Protein AF-A0AAN0LYD7-F1 (afdb_monomer)

Structure (mmCIF, N/CA/C/O backbone):
data_AF-A0AAN0LYD7-F1
#
_entry.id   AF-A0AAN0LYD7-F1
#
loop_
_atom_site.group_PDB
_atom_site.id
_atom_site.type_symbol
_atom_site.label_atom_id
_atom_site.label_alt_id
_atom_site.label_comp_id
_atom_site.label_asym_id
_atom_site.label_entity_id
_atom_site.label_seq_id
_atom_site.pdbx_PDB_ins_code
_atom_site.Cartn_x
_atom_site.Cartn_y
_atom_site.Cartn_z
_atom_site.occupancy
_atom_site.B_iso_or_equiv
_atom_site.auth_seq_id
_atom_site.auth_comp_id
_atom_site.auth_asym_id
_atom_site.auth_atom_id
_atom_site.pdbx_PDB_model_num
ATOM 1 N N . MET A 1 1 ? 18.765 9.579 34.012 1.00 35.88 1 MET A N 1
ATOM 2 C CA . MET A 1 1 ? 19.730 9.790 32.916 1.00 35.88 1 MET A CA 1
ATOM 3 C C . MET A 1 1 ? 19.857 8.452 32.201 1.00 35.88 1 MET A C 1
ATOM 5 O O . MET A 1 1 ? 20.762 7.697 32.504 1.00 35.88 1 MET A O 1
ATOM 9 N N . ASN A 1 2 ? 18.873 8.114 31.362 1.00 30.77 2 ASN A N 1
ATOM 10 C CA . ASN A 1 2 ? 18.914 6.920 30.515 1.00 30.77 2 ASN A CA 1
ATOM 11 C C . ASN A 1 2 ? 19.065 7.427 29.087 1.00 30.77 2 ASN A C 1
ATOM 13 O O . ASN A 1 2 ? 18.126 8.013 28.550 1.00 30.77 2 ASN A O 1
ATOM 17 N N . SER A 1 3 ? 20.268 7.289 28.530 1.00 34.19 3 SER A N 1
ATOM 18 C CA . SER A 1 3 ? 20.514 7.564 27.122 1.00 34.19 3 SER A CA 1
ATOM 19 C C . SER A 1 3 ? 19.847 6.473 26.296 1.00 34.19 3 SER A C 1
ATOM 21 O O . SER A 1 3 ? 20.150 5.290 26.457 1.00 34.19 3 SER A O 1
ATOM 23 N N . LEU A 1 4 ? 18.929 6.896 25.437 1.00 40.25 4 LEU A N 1
ATOM 24 C CA . LEU A 1 4 ? 18.463 6.120 24.301 1.00 40.25 4 LEU A CA 1
ATOM 25 C C . LEU A 1 4 ? 19.681 5.771 23.443 1.00 40.25 4 LEU A C 1
ATOM 27 O O . LEU A 1 4 ? 20.469 6.649 23.094 1.00 40.25 4 LEU A O 1
ATOM 31 N N . ILE A 1 5 ? 19.841 4.483 23.166 1.00 41.56 5 ILE A N 1
ATOM 32 C CA . ILE A 1 5 ? 20.737 3.981 22.134 1.00 41.56 5 ILE A CA 1
ATOM 33 C C . ILE A 1 5 ? 20.065 4.361 20.815 1.00 41.56 5 ILE A C 1
ATOM 35 O O . ILE A 1 5 ? 19.045 3.786 20.446 1.00 41.56 5 ILE A O 1
ATOM 39 N N . THR A 1 6 ? 20.571 5.405 20.169 1.00 37.62 6 THR A N 1
ATOM 40 C CA . THR A 1 6 ? 20.367 5.629 18.741 1.00 37.62 6 THR A CA 1
ATOM 41 C C . THR A 1 6 ? 21.265 4.623 18.036 1.00 37.62 6 THR A C 1
ATOM 43 O O . THR A 1 6 ? 22.483 4.784 18.046 1.00 37.62 6 THR A O 1
ATOM 46 N N . GLU A 1 7 ? 20.693 3.539 17.518 1.00 40.81 7 GLU A N 1
ATOM 47 C CA . GLU A 1 7 ? 21.396 2.744 16.516 1.00 40.81 7 GLU A CA 1
ATOM 48 C C . GLU A 1 7 ? 21.533 3.632 15.279 1.00 40.81 7 GLU A C 1
ATOM 50 O O . GLU A 1 7 ? 20.542 4.078 14.698 1.00 40.81 7 GLU A O 1
ATOM 55 N N . ASP A 1 8 ? 22.777 3.994 14.976 1.00 38.19 8 ASP A N 1
ATOM 56 C CA . ASP A 1 8 ? 23.138 4.779 13.809 1.00 38.19 8 ASP A CA 1
ATOM 57 C C . ASP A 1 8 ? 22.719 3.993 12.560 1.00 38.19 8 ASP A C 1
ATOM 59 O O . ASP A 1 8 ? 23.289 2.950 12.244 1.00 38.19 8 ASP A O 1
ATOM 63 N N . VAL A 1 9 ? 21.694 4.486 11.864 1.00 45.25 9 VAL A N 1
ATOM 64 C CA . VAL A 1 9 ? 21.329 4.016 10.526 1.00 45.25 9 VAL A CA 1
ATOM 65 C C . VAL A 1 9 ? 22.546 4.260 9.632 1.00 45.25 9 VAL A C 1
ATOM 67 O O . VAL A 1 9 ? 22.889 5.412 9.362 1.00 45.25 9 VAL A O 1
ATOM 70 N N . GLU A 1 10 ? 23.244 3.198 9.221 1.00 38.25 10 GLU A N 1
ATOM 71 C CA . GLU A 1 10 ? 24.383 3.294 8.301 1.00 38.25 10 GLU A CA 1
ATOM 72 C C . GLU A 1 10 ? 23.903 3.875 6.969 1.00 38.25 10 GLU A C 1
ATOM 74 O O . GLU A 1 10 ? 23.343 3.177 6.134 1.00 38.25 10 GLU A O 1
ATOM 79 N N . ILE A 1 11 ? 24.105 5.171 6.753 1.00 48.94 11 ILE A N 1
ATOM 80 C CA . ILE A 1 11 ? 23.739 5.836 5.502 1.00 48.94 11 ILE A CA 1
ATOM 81 C C . ILE A 1 11 ? 24.574 5.216 4.378 1.00 48.94 11 ILE A C 1
ATOM 83 O O . ILE A 1 11 ? 25.797 5.366 4.348 1.00 48.94 11 ILE A O 1
ATOM 87 N N . ILE A 1 12 ? 23.919 4.532 3.438 1.00 50.12 12 ILE A N 1
ATOM 88 C CA . ILE A 1 12 ? 24.572 4.069 2.215 1.00 50.12 12 ILE A CA 1
ATOM 89 C C . ILE A 1 12 ? 24.866 5.314 1.366 1.00 50.12 12 ILE A C 1
ATOM 91 O O . ILE A 1 12 ? 24.022 5.773 0.594 1.00 50.12 12 ILE A O 1
ATOM 95 N N . ASP A 1 13 ? 26.070 5.873 1.515 1.00 44.16 13 ASP A N 1
ATOM 96 C CA . ASP A 1 13 ? 26.587 6.948 0.663 1.00 44.16 13 ASP A CA 1
ATOM 97 C C . ASP A 1 13 ? 26.932 6.387 -0.724 1.00 44.16 13 ASP A C 1
ATOM 99 O O . ASP A 1 13 ? 28.081 6.127 -1.084 1.00 44.16 13 ASP A O 1
ATOM 103 N N . THR A 1 14 ? 25.886 6.127 -1.504 1.00 50.94 14 THR A N 1
ATOM 104 C CA . THR A 1 14 ? 26.006 6.022 -2.955 1.00 50.94 14 THR A CA 1
ATOM 105 C C . THR A 1 14 ? 26.117 7.448 -3.476 1.00 50.94 14 THR A C 1
ATOM 107 O O . THR A 1 14 ? 25.175 8.231 -3.356 1.00 50.94 14 THR A O 1
ATOM 110 N N . GLY A 1 15 ? 27.288 7.817 -4.006 1.00 57.56 15 GLY A N 1
ATOM 111 C CA . GLY A 1 15 ? 27.473 9.116 -4.654 1.00 57.56 15 GLY A CA 1
ATOM 112 C C . GLY A 1 15 ? 26.326 9.400 -5.630 1.00 57.56 15 GLY A C 1
ATOM 113 O O . GLY A 1 15 ? 25.853 8.478 -6.292 1.00 57.56 15 GLY A O 1
ATOM 114 N N . LYS A 1 16 ? 25.862 10.657 -5.670 1.00 65.06 16 LYS A N 1
ATOM 115 C CA . LYS A 1 16 ? 24.654 11.072 -6.400 1.00 65.06 16 LYS A CA 1
ATOM 116 C C . LYS A 1 16 ? 24.652 10.513 -7.832 1.00 65.06 16 LYS A C 1
ATOM 118 O O . LYS A 1 16 ? 25.480 10.911 -8.652 1.00 65.06 16 LYS A O 1
ATOM 123 N N . GLU A 1 17 ? 23.756 9.569 -8.103 1.00 76.81 17 GLU A N 1
ATOM 124 C CA . GLU A 1 17 ? 23.543 9.000 -9.430 1.00 76.81 17 GLU A CA 1
ATOM 125 C C . GLU A 1 17 ? 22.803 10.008 -10.316 1.00 76.81 17 GLU A C 1
ATOM 127 O O . GLU A 1 17 ? 21.990 10.800 -9.838 1.00 76.81 17 GLU A O 1
ATOM 132 N N . ASP A 1 18 ? 23.081 9.965 -11.619 1.00 79.69 18 ASP A N 1
ATOM 133 C CA . ASP A 1 18 ? 22.357 10.751 -12.617 1.00 79.69 18 ASP A CA 1
ATOM 134 C C . ASP A 1 18 ? 21.148 9.943 -13.114 1.00 79.69 18 ASP A C 1
ATOM 136 O O . ASP A 1 18 ? 21.304 8.918 -13.792 1.00 79.69 18 ASP A O 1
ATOM 140 N N . PHE A 1 19 ? 19.939 10.361 -12.732 1.00 88.56 19 PHE A N 1
ATOM 141 C CA . PHE A 1 19 ? 18.704 9.664 -13.086 1.00 88.56 19 PHE A CA 1
ATOM 142 C C . PHE A 1 19 ? 18.191 10.102 -14.456 1.00 88.56 19 PHE A C 1
ATOM 144 O O . PHE A 1 19 ? 17.953 11.281 -14.714 1.00 88.56 19 PHE A O 1
ATOM 151 N N . LYS A 1 20 ? 17.949 9.127 -15.336 1.00 89.31 20 LYS A N 1
ATOM 152 C CA . LYS A 1 20 ? 17.417 9.378 -16.677 1.00 89.31 20 LYS A CA 1
ATOM 153 C C . LYS A 1 20 ? 15.897 9.321 -16.673 1.00 89.31 20 LYS A C 1
ATOM 155 O O . LYS A 1 20 ? 15.319 8.234 -16.657 1.00 89.31 20 LYS A O 1
ATOM 160 N N . MET A 1 21 ? 15.264 10.487 -16.718 1.00 93.44 21 MET A N 1
ATOM 161 C CA . MET A 1 21 ? 13.836 10.575 -17.010 1.00 93.44 21 MET A CA 1
ATOM 162 C C . MET A 1 21 ? 13.574 10.360 -18.501 1.00 93.44 21 MET A C 1
ATOM 164 O O . MET A 1 21 ? 14.344 10.824 -19.345 1.00 93.44 21 MET A O 1
ATOM 168 N N . ALA A 1 22 ? 12.486 9.668 -18.809 1.00 91.62 22 ALA A N 1
ATOM 169 C CA . ALA A 1 22 ? 11.984 9.476 -20.158 1.00 91.62 22 ALA A CA 1
ATOM 170 C C . ALA A 1 22 ? 10.454 9.520 -20.149 1.00 91.62 22 ALA A C 1
ATOM 172 O O . ALA A 1 22 ? 9.821 9.237 -19.127 1.00 91.62 22 ALA A O 1
ATOM 173 N N . ASP A 1 23 ? 9.880 9.874 -21.294 1.00 92.19 23 ASP A N 1
ATOM 174 C CA . ASP A 1 23 ? 8.444 9.754 -21.499 1.00 92.19 23 ASP A CA 1
ATOM 175 C C . ASP A 1 23 ? 8.049 8.272 -21.496 1.00 92.19 23 ASP A C 1
ATOM 177 O O . ASP A 1 23 ? 8.849 7.383 -21.814 1.00 92.19 23 ASP A O 1
ATOM 181 N N . LEU A 1 24 ? 6.809 7.997 -21.098 1.00 92.75 24 LEU A N 1
ATOM 182 C CA . LEU A 1 24 ? 6.293 6.639 -21.095 1.00 92.75 24 LEU A CA 1
ATOM 183 C C . LEU A 1 24 ? 6.002 6.202 -22.539 1.00 92.75 24 LEU A C 1
ATOM 185 O O . LEU A 1 24 ? 5.135 6.759 -23.206 1.00 92.75 24 LEU A O 1
ATOM 189 N N . GLU A 1 25 ? 6.733 5.200 -23.024 1.00 93.31 25 GLU A N 1
ATOM 190 C CA . GLU A 1 25 ? 6.674 4.741 -24.417 1.00 93.31 25 GLU A CA 1
ATOM 191 C C . GLU A 1 25 ? 6.218 3.279 -24.521 1.00 93.31 25 GLU A C 1
ATOM 193 O O . GLU A 1 25 ? 6.415 2.482 -23.604 1.00 93.31 25 GLU A O 1
ATOM 198 N N . GLU A 1 26 ? 5.675 2.878 -25.677 1.00 93.38 26 GLU A N 1
ATOM 199 C CA . GLU A 1 26 ? 5.223 1.496 -25.926 1.00 93.38 26 GLU A CA 1
ATOM 200 C C . GLU A 1 26 ? 6.319 0.438 -25.713 1.00 93.38 26 GLU A C 1
ATOM 202 O O . GLU A 1 26 ? 6.020 -0.709 -25.381 1.00 93.38 26 GLU A O 1
ATOM 207 N N . SER A 1 27 ? 7.592 0.812 -25.867 1.00 92.88 27 SER A N 1
ATOM 208 C CA . SER A 1 27 ? 8.740 -0.064 -25.603 1.00 92.88 27 SER A CA 1
ATOM 209 C C . SER A 1 27 ? 8.736 -0.624 -24.171 1.00 92.88 27 SER A C 1
ATOM 211 O O . SER A 1 27 ? 9.107 -1.780 -23.969 1.00 92.88 27 SER A O 1
ATOM 213 N N . TRP A 1 28 ? 8.204 0.129 -23.201 1.00 95.00 28 TRP A N 1
ATOM 214 C CA . TRP A 1 28 ? 8.148 -0.247 -21.785 1.00 95.00 28 TRP A CA 1
ATOM 215 C C . TRP A 1 28 ? 7.195 -1.417 -21.524 1.00 95.00 28 TRP A C 1
ATOM 217 O O . TRP A 1 28 ? 7.332 -2.123 -20.524 1.00 95.00 28 TRP A O 1
ATOM 227 N N . LEU A 1 29 ? 6.245 -1.670 -22.432 1.00 93.50 29 LEU A N 1
ATOM 228 C CA . LEU A 1 29 ? 5.297 -2.778 -22.314 1.00 93.50 29 LEU A CA 1
ATOM 229 C C . LEU A 1 29 ? 6.004 -4.138 -22.290 1.00 93.50 29 LEU A C 1
ATOM 231 O O . LEU A 1 29 ? 5.503 -5.067 -21.656 1.00 93.50 29 LEU A O 1
ATOM 235 N N . ALA A 1 30 ? 7.177 -4.248 -22.920 1.00 93.06 30 ALA A N 1
ATOM 236 C CA . ALA A 1 30 ? 7.983 -5.466 -22.937 1.00 93.06 30 ALA A CA 1
ATOM 237 C C . ALA A 1 30 ? 8.963 -5.579 -21.752 1.00 93.06 30 ALA A C 1
ATOM 239 O O . ALA A 1 30 ? 9.498 -6.664 -21.508 1.00 93.06 30 ALA A O 1
ATOM 240 N N . ASP A 1 31 ? 9.177 -4.504 -20.995 1.00 94.62 31 ASP A N 1
ATOM 241 C CA . ASP A 1 31 ? 10.237 -4.401 -19.991 1.00 94.62 31 ASP A CA 1
ATOM 242 C C . ASP A 1 31 ? 9.770 -4.765 -18.573 1.00 94.62 31 ASP A C 1
ATOM 244 O O . ASP A 1 31 ? 8.574 -4.831 -18.261 1.00 94.62 31 ASP A O 1
ATOM 248 N N . ASP A 1 32 ? 10.735 -5.048 -17.703 1.00 95.12 32 ASP A N 1
ATOM 249 C CA . ASP A 1 32 ? 10.532 -5.239 -16.271 1.00 95.12 32 ASP A CA 1
ATOM 250 C C . ASP A 1 32 ? 10.336 -3.870 -15.621 1.00 95.12 32 ASP A C 1
ATOM 252 O O . ASP A 1 32 ? 11.227 -3.015 -15.622 1.00 95.12 32 ASP A O 1
ATOM 256 N N . VAL A 1 33 ? 9.129 -3.662 -15.096 1.00 97.56 33 VAL A N 1
ATOM 257 C CA . VAL A 1 33 ? 8.673 -2.359 -14.620 1.00 97.56 33 VAL A CA 1
ATOM 258 C C . VAL A 1 33 ? 8.235 -2.458 -13.166 1.00 97.56 33 VAL A C 1
ATOM 260 O O . VAL A 1 33 ? 7.424 -3.318 -12.809 1.00 97.56 33 VAL A O 1
ATOM 263 N N . THR A 1 34 ? 8.755 -1.549 -12.343 1.00 98.44 34 THR A N 1
ATOM 264 C CA . THR A 1 34 ? 8.320 -1.350 -10.959 1.00 98.44 34 THR A CA 1
ATOM 265 C C . THR A 1 34 ? 7.514 -0.065 -10.839 1.00 98.44 34 THR A C 1
ATOM 267 O O . THR A 1 34 ? 7.901 0.970 -11.378 1.00 98.44 34 THR A O 1
ATOM 270 N N . LEU A 1 35 ? 6.404 -0.140 -10.109 1.00 98.44 35 LEU A N 1
ATOM 271 C CA . LEU A 1 35 ? 5.445 0.932 -9.890 1.00 98.44 35 LEU A CA 1
ATOM 272 C C . LEU A 1 35 ? 5.414 1.341 -8.414 1.00 98.44 35 LEU A C 1
ATOM 274 O O . LEU A 1 35 ? 5.360 0.497 -7.515 1.00 98.44 35 LEU A O 1
ATOM 278 N N . MET A 1 36 ? 5.401 2.647 -8.161 1.00 97.94 36 MET A N 1
ATOM 279 C CA . MET A 1 36 ? 5.251 3.214 -6.823 1.00 97.94 36 MET A CA 1
ATOM 280 C C . MET A 1 36 ? 4.349 4.443 -6.885 1.00 97.94 36 MET A C 1
ATOM 282 O O . MET A 1 36 ? 4.717 5.451 -7.485 1.00 97.94 36 MET A O 1
ATOM 286 N N . LEU A 1 37 ? 3.162 4.349 -6.285 1.00 96.94 37 LEU A N 1
ATOM 287 C CA . LEU A 1 37 ? 2.234 5.476 -6.186 1.00 96.94 37 LEU A CA 1
ATOM 288 C C . LEU A 1 37 ? 2.807 6.553 -5.265 1.00 96.94 37 LEU A C 1
ATOM 290 O O . LEU A 1 37 ? 3.413 6.238 -4.240 1.00 96.94 37 LEU A O 1
ATOM 294 N N . ASP A 1 38 ? 2.607 7.809 -5.647 1.00 94.94 38 ASP A N 1
ATOM 295 C CA . ASP A 1 38 ? 3.123 8.973 -4.938 1.00 94.94 38 ASP A CA 1
ATOM 296 C C . ASP A 1 38 ? 1.978 9.794 -4.342 1.00 94.94 38 ASP A C 1
ATOM 298 O O . ASP A 1 38 ? 1.057 10.214 -5.048 1.00 94.94 38 ASP A O 1
ATOM 302 N N . TYR A 1 39 ? 2.044 10.023 -3.033 1.00 93.38 39 TYR A N 1
ATOM 303 C CA . TYR A 1 39 ? 1.022 10.713 -2.255 1.00 93.38 39 TYR A CA 1
ATOM 304 C C . TYR A 1 39 ? 1.613 11.963 -1.612 1.00 93.38 39 TYR A C 1
ATOM 306 O O . TYR A 1 39 ? 2.755 11.974 -1.148 1.00 93.38 39 TYR A O 1
ATOM 314 N N . ASP A 1 40 ? 0.819 13.029 -1.545 1.00 91.06 40 ASP A N 1
ATOM 315 C CA . ASP A 1 40 ? 1.216 14.218 -0.802 1.00 91.06 40 ASP A CA 1
ATOM 316 C C . ASP A 1 40 ? 1.111 14.007 0.724 1.00 91.06 40 ASP A C 1
ATOM 318 O O . ASP A 1 40 ? 0.666 12.978 1.229 1.00 91.06 40 ASP A O 1
ATOM 322 N N . LYS A 1 41 ? 1.482 15.032 1.501 1.00 87.88 41 LYS A N 1
ATOM 323 C CA . LYS A 1 41 ? 1.430 14.998 2.978 1.00 87.88 41 LYS A CA 1
ATOM 324 C C . LYS A 1 41 ? 0.016 14.882 3.571 1.00 87.88 41 LYS A C 1
ATOM 326 O O . LYS A 1 41 ? -0.118 14.883 4.793 1.00 87.88 41 LYS A O 1
ATOM 331 N N . LYS A 1 42 ? -1.027 14.902 2.743 1.00 91.25 42 LYS A N 1
ATOM 332 C CA . LYS A 1 42 ? -2.435 14.779 3.133 1.00 91.25 42 LYS A CA 1
ATOM 333 C C . LYS A 1 42 ? -3.049 13.476 2.610 1.00 91.25 42 LYS A C 1
ATOM 335 O O . LYS A 1 42 ? -4.273 13.384 2.572 1.00 91.25 42 LYS A O 1
ATOM 340 N N . ASP A 1 43 ? -2.215 12.519 2.203 1.00 89.12 43 ASP A N 1
ATOM 341 C CA . ASP A 1 43 ? -2.611 11.244 1.601 1.00 89.12 43 ASP A CA 1
ATOM 342 C C . ASP A 1 43 ? -3.411 11.405 0.295 1.00 89.12 43 ASP A C 1
ATOM 344 O O . ASP A 1 43 ? -4.233 10.561 -0.061 1.00 89.12 43 ASP A O 1
ATOM 348 N N . VAL A 1 44 ? -3.175 12.489 -0.456 1.00 93.00 44 VAL A N 1
ATOM 349 C CA . VAL A 1 44 ? -3.786 12.696 -1.776 1.00 93.00 44 VAL A CA 1
ATOM 350 C C . VAL A 1 44 ? -2.844 12.184 -2.859 1.00 93.00 44 VAL A C 1
ATOM 352 O O . VAL A 1 44 ? -1.720 12.677 -2.984 1.00 93.00 44 VAL A O 1
ATOM 355 N N . LEU A 1 45 ? -3.318 11.238 -3.674 1.00 95.88 45 LEU A N 1
ATOM 356 C CA . LEU A 1 45 ? -2.568 10.676 -4.799 1.00 95.88 45 LEU A CA 1
ATOM 357 C C . LEU A 1 45 ? -2.206 11.773 -5.815 1.00 95.88 45 LEU A C 1
ATOM 359 O O . LEU A 1 45 ? -3.090 12.443 -6.348 1.00 95.88 45 LEU A O 1
ATOM 363 N N . GLN A 1 46 ? -0.911 11.958 -6.073 1.00 96.44 46 GLN A N 1
ATOM 364 C CA . GLN A 1 46 ? -0.385 12.956 -7.014 1.00 96.44 46 GLN A CA 1
ATOM 365 C C . GLN A 1 46 ? -0.031 12.346 -8.371 1.00 96.44 46 GLN A C 1
ATOM 367 O O . GLN A 1 46 ? -0.212 12.990 -9.406 1.00 96.44 46 GLN A O 1
ATOM 372 N N . GLY A 1 47 ? 0.463 11.109 -8.370 1.00 97.00 47 GLY A N 1
ATOM 373 C CA . GLY A 1 47 ? 0.948 10.430 -9.563 1.00 97.00 47 GLY A CA 1
ATOM 374 C C . GLY A 1 47 ? 1.562 9.076 -9.239 1.00 97.00 47 GLY A C 1
ATOM 375 O O . GLY A 1 47 ? 1.355 8.514 -8.160 1.00 97.00 47 GLY A O 1
ATOM 376 N N . ILE A 1 48 ? 2.344 8.555 -10.177 1.00 97.94 48 ILE A N 1
ATOM 377 C CA . ILE A 1 48 ? 3.045 7.286 -10.030 1.00 97.94 48 ILE A CA 1
ATOM 378 C C . ILE A 1 48 ? 4.470 7.414 -10.540 1.00 97.94 48 ILE A C 1
ATOM 380 O O . ILE A 1 48 ? 4.723 7.954 -11.609 1.00 97.94 48 ILE A O 1
ATOM 384 N N . THR A 1 49 ? 5.421 6.890 -9.780 1.00 97.94 49 THR A N 1
ATOM 385 C CA . THR A 1 49 ? 6.785 6.698 -10.262 1.00 97.94 49 THR A CA 1
ATOM 386 C C . THR A 1 49 ? 6.892 5.326 -10.903 1.00 97.94 49 THR A C 1
ATOM 388 O O . THR A 1 49 ? 6.505 4.319 -10.304 1.00 97.94 49 THR A O 1
ATOM 391 N N . ILE A 1 50 ? 7.437 5.290 -12.113 1.00 98.12 50 ILE A N 1
ATOM 392 C CA . ILE A 1 50 ? 7.647 4.078 -12.899 1.00 98.12 50 ILE A CA 1
ATOM 393 C C . ILE A 1 50 ? 9.145 3.923 -13.126 1.00 98.12 50 ILE A C 1
ATOM 395 O O . ILE A 1 50 ? 9.793 4.833 -13.641 1.00 98.12 50 ILE A O 1
ATOM 399 N N . TYR A 1 51 ? 9.690 2.770 -12.759 1.00 98.12 51 TYR A N 1
ATOM 400 C CA . TYR A 1 51 ? 11.079 2.412 -13.019 1.00 98.12 51 TYR A CA 1
ATOM 401 C C . TYR A 1 51 ? 11.149 1.280 -14.035 1.00 98.12 51 TYR A C 1
ATOM 403 O O . TYR A 1 51 ? 10.595 0.208 -13.800 1.00 98.12 51 TYR A O 1
ATOM 411 N N . ASN A 1 52 ? 11.846 1.521 -15.143 1.00 97.00 52 ASN A N 1
ATOM 412 C CA . ASN A 1 52 ? 12.180 0.513 -16.139 1.00 97.00 52 ASN A CA 1
ATOM 413 C C . ASN A 1 52 ? 13.577 -0.040 -15.838 1.00 97.00 52 ASN A C 1
ATOM 415 O O . ASN A 1 52 ? 14.584 0.658 -15.998 1.00 97.00 52 ASN A O 1
ATOM 419 N N . ALA A 1 53 ? 13.640 -1.298 -15.408 1.00 94.69 53 ALA A N 1
ATOM 420 C CA . ALA A 1 53 ? 14.891 -1.936 -15.017 1.00 94.69 53 ALA A CA 1
ATOM 421 C C . ALA A 1 53 ? 15.797 -2.266 -16.214 1.00 94.69 53 ALA A C 1
ATOM 423 O O . ALA A 1 53 ? 17.021 -2.238 -16.080 1.00 94.69 53 ALA A O 1
ATOM 424 N N . ASN A 1 54 ? 15.219 -2.528 -17.391 1.00 93.94 54 ASN A N 1
ATOM 425 C CA . ASN A 1 54 ? 15.963 -2.867 -18.605 1.00 93.94 54 ASN A CA 1
ATOM 426 C C . ASN A 1 54 ? 16.724 -1.658 -19.162 1.00 93.94 54 ASN A C 1
ATOM 428 O O . ASN A 1 54 ? 17.915 -1.757 -19.458 1.00 93.94 54 ASN A O 1
ATOM 432 N N . ALA A 1 55 ? 16.043 -0.518 -19.295 1.00 93.56 55 ALA A N 1
ATOM 433 C CA . ALA A 1 55 ? 16.628 0.719 -19.812 1.00 93.56 55 ALA A CA 1
ATOM 434 C C . ALA A 1 55 ? 17.296 1.578 -18.722 1.00 93.56 55 ALA A C 1
ATOM 436 O O . ALA A 1 55 ? 18.064 2.490 -19.038 1.00 93.56 55 ALA A O 1
ATOM 437 N N . VAL A 1 56 ? 17.031 1.278 -17.444 1.00 94.81 56 VAL A N 1
ATOM 438 C CA . VAL A 1 56 ? 17.433 2.082 -16.279 1.00 94.81 56 VAL A CA 1
ATOM 439 C C . VAL A 1 56 ? 16.938 3.528 -16.428 1.00 94.81 56 VAL A C 1
ATOM 441 O O . VAL A 1 56 ? 17.696 4.494 -16.311 1.00 94.81 56 VAL A O 1
ATOM 444 N N . THR A 1 57 ? 15.647 3.662 -16.730 1.00 96.31 57 THR A N 1
ATOM 445 C CA . THR A 1 57 ? 14.950 4.939 -16.938 1.00 96.31 57 THR A CA 1
ATOM 446 C C . THR A 1 57 ? 13.739 5.068 -16.026 1.00 96.31 57 THR A C 1
ATOM 448 O O . THR A 1 57 ? 13.199 4.075 -15.533 1.00 96.31 57 THR A O 1
ATOM 451 N N . PHE A 1 58 ? 13.310 6.309 -15.814 1.00 97.50 58 PHE A N 1
ATOM 452 C CA . PHE A 1 58 ? 12.219 6.660 -14.911 1.00 97.50 58 PHE A CA 1
ATOM 453 C C . PHE A 1 58 ? 11.162 7.490 -15.632 1.00 97.50 58 PHE A C 1
ATOM 455 O O . PHE A 1 58 ? 11.500 8.345 -16.446 1.00 97.50 58 PHE A O 1
ATOM 462 N N . ALA A 1 59 ? 9.898 7.263 -15.299 1.00 97.31 59 ALA A N 1
ATOM 463 C CA . ALA A 1 59 ? 8.785 8.106 -15.716 1.00 97.31 59 ALA A CA 1
ATOM 464 C C . ALA A 1 59 ? 7.958 8.502 -14.489 1.00 97.31 59 ALA A C 1
ATOM 466 O O . ALA A 1 59 ? 7.915 7.770 -13.495 1.00 97.31 59 ALA A O 1
ATOM 467 N N . TYR A 1 60 ? 7.308 9.662 -14.566 1.00 97.12 60 TYR A N 1
ATOM 468 C CA . TYR A 1 60 ? 6.392 10.140 -13.534 1.00 97.12 60 TYR A CA 1
ATOM 469 C C . TYR A 1 60 ? 5.086 10.640 -14.168 1.00 97.12 60 TYR A C 1
ATOM 471 O O . TYR A 1 60 ? 4.936 11.845 -14.369 1.00 97.12 60 TYR A O 1
ATOM 479 N N . PRO A 1 61 ? 4.152 9.745 -14.539 1.00 97.19 61 PRO A N 1
ATOM 480 C CA . PRO A 1 61 ? 2.803 10.160 -14.896 1.00 97.19 61 PRO A CA 1
ATOM 481 C C . PRO A 1 61 ? 2.082 10.736 -13.672 1.00 97.19 61 PRO A C 1
ATOM 483 O O . PRO A 1 61 ? 1.971 10.092 -12.626 1.00 97.19 61 PRO A O 1
ATOM 486 N N . THR A 1 62 ? 1.575 11.955 -13.802 1.00 97.00 62 THR A N 1
ATOM 487 C CA . THR A 1 62 ? 0.668 12.583 -12.833 1.00 97.00 62 THR A CA 1
ATOM 488 C C . THR A 1 62 ? -0.686 11.876 -12.816 1.00 97.00 62 THR A C 1
ATOM 490 O O . THR A 1 62 ? -1.039 11.181 -13.764 1.00 97.00 62 THR A O 1
ATOM 493 N N . LEU A 1 63 ? -1.499 12.081 -11.777 1.00 97.06 63 LEU A N 1
ATOM 494 C CA . LEU A 1 63 ? -2.825 11.462 -11.678 1.00 97.06 63 LEU A CA 1
ATOM 495 C C . LEU A 1 63 ? -3.698 11.666 -12.943 1.00 97.06 63 LEU A C 1
ATOM 497 O O . LEU A 1 63 ? -4.242 10.681 -13.440 1.00 97.06 63 LEU A O 1
ATOM 501 N N . PRO A 1 64 ? -3.819 12.878 -13.529 1.00 97.38 64 PRO A N 1
ATOM 502 C CA . PRO A 1 64 ? -4.550 13.047 -14.786 1.00 97.38 64 PRO A CA 1
ATOM 503 C C . PRO A 1 64 ? -3.956 12.254 -15.955 1.00 97.38 64 PRO A C 1
ATOM 505 O O . PRO A 1 64 ? -4.708 11.738 -16.776 1.00 97.38 64 PRO A O 1
ATOM 508 N N . GLU A 1 65 ? -2.629 12.148 -16.037 1.00 97.00 65 GLU A N 1
ATOM 509 C CA . GLU A 1 65 ? -1.951 11.367 -17.077 1.00 97.00 65 GLU A CA 1
ATOM 510 C C . GLU A 1 65 ? -2.183 9.873 -16.863 1.00 97.00 65 GLU A C 1
ATOM 512 O O . GLU A 1 65 ? -2.552 9.193 -17.807 1.00 97.00 65 GLU A O 1
ATOM 517 N N . MET A 1 66 ? -2.099 9.367 -15.630 1.00 97.31 66 MET A N 1
ATOM 518 C CA . MET A 1 66 ? -2.403 7.967 -15.309 1.00 97.31 66 MET A CA 1
ATOM 519 C C . MET A 1 66 ? -3.814 7.550 -15.735 1.00 97.31 66 MET A C 1
ATOM 521 O O . MET A 1 66 ? -4.013 6.403 -16.100 1.00 97.31 66 MET A O 1
ATOM 525 N N . ILE A 1 67 ? -4.794 8.457 -15.671 1.00 97.06 67 ILE A N 1
ATOM 526 C CA . ILE A 1 67 ? -6.190 8.177 -16.052 1.00 97.06 67 ILE A CA 1
ATOM 527 C C . ILE A 1 67 ? -6.376 8.173 -17.580 1.00 97.06 67 ILE A C 1
ATOM 529 O O . ILE A 1 67 ? -7.314 7.564 -18.096 1.00 97.06 67 ILE A O 1
ATOM 533 N N . LEU A 1 68 ? -5.536 8.904 -18.316 1.00 96.06 68 LEU A N 1
ATOM 534 C CA . LEU A 1 68 ? -5.724 9.165 -19.747 1.00 96.06 68 LEU A CA 1
ATOM 535 C C . LEU A 1 68 ? -4.712 8.437 -20.641 1.00 96.06 68 LEU A C 1
ATOM 537 O O . LEU A 1 68 ? -4.981 8.250 -21.829 1.00 96.06 68 LEU A O 1
ATOM 541 N N . ASP A 1 69 ? -3.557 8.056 -20.103 1.00 95.94 69 ASP A N 1
ATOM 542 C CA . ASP A 1 69 ? -2.433 7.525 -20.860 1.00 95.94 69 ASP A CA 1
ATOM 543 C C . ASP A 1 69 ? -2.642 6.049 -21.226 1.00 95.94 69 ASP A C 1
ATOM 545 O O . ASP A 1 69 ? -2.730 5.149 -20.384 1.00 95.94 69 ASP A O 1
ATOM 549 N N . SER A 1 70 ? -2.701 5.786 -22.531 1.00 95.44 70 SER A N 1
ATOM 550 C CA . SER A 1 70 ? -2.933 4.442 -23.054 1.00 95.44 70 SER A CA 1
ATOM 551 C C . SER A 1 70 ? -1.761 3.490 -22.828 1.00 95.44 70 SER A C 1
ATOM 553 O O . SER A 1 70 ? -1.981 2.282 -22.761 1.00 95.44 70 SER A O 1
ATOM 555 N N . VAL A 1 71 ? -0.527 3.994 -22.729 1.00 96.50 71 VAL A N 1
ATOM 556 C CA . VAL A 1 71 ? 0.655 3.158 -22.480 1.00 96.50 71 VAL A CA 1
ATOM 557 C C . VAL A 1 71 ? 0.658 2.701 -21.027 1.00 96.50 71 VAL A C 1
ATOM 559 O O . VAL A 1 71 ? 0.907 1.527 -20.758 1.00 96.50 71 VAL A O 1
ATOM 562 N N . PHE A 1 72 ? 0.294 3.581 -20.094 1.00 97.50 72 PHE A N 1
ATOM 563 C CA . PHE A 1 72 ? 0.117 3.233 -18.690 1.00 97.50 72 PHE A CA 1
ATOM 564 C C . PHE A 1 72 ? -0.972 2.171 -18.505 1.00 97.50 72 PHE A C 1
ATOM 566 O O . PHE A 1 72 ? -0.732 1.146 -17.867 1.00 97.50 72 PHE A O 1
ATOM 573 N N . HIS A 1 73 ? -2.137 2.336 -19.138 1.00 97.31 73 HIS A N 1
ATOM 574 C CA . HIS A 1 73 ? -3.164 1.286 -19.142 1.00 97.31 73 HIS A CA 1
ATOM 575 C C . HIS A 1 73 ? -2.667 -0.005 -19.810 1.00 97.31 73 HIS A C 1
ATOM 577 O O . HIS A 1 73 ? -2.955 -1.104 -19.337 1.00 97.31 73 HIS A O 1
ATOM 583 N N . GLY A 1 74 ? -1.875 0.115 -20.879 1.00 96.44 74 GLY A N 1
ATOM 584 C CA . GLY A 1 74 ? -1.218 -1.011 -21.535 1.00 96.44 74 GLY A CA 1
ATOM 585 C C . GLY A 1 74 ? -0.276 -1.778 -20.604 1.00 96.44 74 GLY A C 1
ATOM 586 O O . GLY A 1 74 ? -0.247 -3.007 -20.662 1.00 96.44 74 GLY A O 1
ATOM 587 N N . LEU A 1 75 ? 0.446 -1.090 -19.708 1.00 96.94 75 LEU A N 1
ATOM 588 C CA . LEU A 1 75 ? 1.275 -1.741 -18.690 1.00 96.94 75 LEU A CA 1
ATOM 589 C C . LEU A 1 75 ? 0.419 -2.599 -17.760 1.00 96.94 75 LEU A C 1
ATOM 591 O O . LEU A 1 75 ? 0.774 -3.743 -17.496 1.00 96.94 75 LEU A O 1
ATOM 595 N N . LEU A 1 76 ? -0.716 -2.074 -17.299 1.00 97.00 76 LEU A N 1
ATOM 596 C CA . LEU A 1 76 ? -1.625 -2.785 -16.398 1.00 97.00 76 LEU A CA 1
ATOM 597 C C . LEU A 1 76 ? -2.368 -3.943 -17.085 1.00 97.00 76 LEU A C 1
ATOM 599 O O . LEU A 1 76 ? -2.750 -4.909 -16.425 1.00 97.00 76 LEU A O 1
ATOM 603 N N . GLY A 1 77 ? -2.564 -3.866 -18.402 1.00 95.44 77 GLY A N 1
ATOM 604 C CA . GLY A 1 77 ? -3.286 -4.859 -19.201 1.00 95.44 77 GLY A CA 1
ATOM 605 C C . GLY A 1 77 ? -2.430 -5.977 -19.809 1.00 95.44 77 GLY A C 1
ATOM 606 O O . GLY A 1 77 ? -2.965 -6.816 -20.528 1.00 95.44 77 GLY A O 1
ATOM 607 N N . ARG A 1 78 ? -1.112 -5.992 -19.591 1.00 94.06 78 ARG A N 1
ATOM 608 C CA . ARG A 1 78 ? -0.200 -6.954 -20.239 1.00 94.06 78 ARG A CA 1
ATOM 609 C C . ARG A 1 78 ? -0.156 -8.309 -19.519 1.00 94.06 78 ARG A C 1
ATOM 611 O O . ARG A 1 78 ? -0.369 -8.376 -18.320 1.00 94.06 78 ARG A O 1
ATOM 618 N N . GLU A 1 79 ? 0.229 -9.382 -20.215 1.00 91.69 79 GLU A N 1
ATOM 619 C CA . GLU A 1 79 ? 0.450 -10.703 -19.582 1.00 91.69 79 GLU A CA 1
ATOM 620 C C . GLU A 1 79 ? 1.724 -10.752 -18.720 1.00 91.69 79 GLU A C 1
ATOM 622 O O . GLU A 1 79 ? 1.834 -11.536 -17.777 1.00 91.69 79 GLU A O 1
ATOM 627 N N . LYS A 1 80 ? 2.717 -9.920 -19.054 1.00 92.50 80 LYS A N 1
ATOM 628 C CA . LYS A 1 80 ? 3.988 -9.844 -18.334 1.00 92.50 80 LYS A CA 1
ATOM 629 C C . LYS A 1 80 ? 3.791 -9.263 -16.930 1.00 92.50 80 LYS A C 1
ATOM 631 O O . LYS A 1 8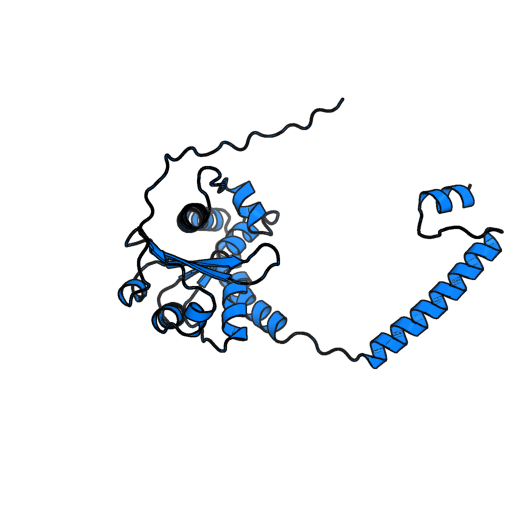0 ? 3.146 -8.230 -16.765 1.00 92.50 80 LYS A O 1
ATOM 636 N N . GLN A 1 81 ? 4.426 -9.885 -15.938 1.00 93.00 81 GLN A N 1
ATOM 637 C CA . GLN A 1 81 ? 4.344 -9.431 -14.553 1.00 93.00 81 GLN A CA 1
ATOM 638 C C . GLN A 1 81 ? 4.844 -7.988 -14.365 1.00 93.00 81 GLN A C 1
ATOM 640 O O . GLN A 1 81 ? 5.717 -7.489 -15.087 1.00 93.00 81 GLN A O 1
ATOM 645 N N . LEU A 1 82 ? 4.261 -7.319 -13.379 1.00 96.06 82 LEU A N 1
ATOM 646 C CA . LEU A 1 82 ? 4.656 -6.015 -12.866 1.00 96.06 82 LEU A CA 1
ATOM 647 C C . LEU A 1 82 ? 5.106 -6.158 -11.419 1.00 96.06 82 LEU A C 1
ATOM 649 O O . LEU A 1 82 ? 4.649 -7.044 -10.705 1.00 96.06 82 LEU A O 1
ATOM 653 N N . PHE A 1 83 ? 5.938 -5.230 -10.967 1.00 98.19 83 PHE A N 1
ATOM 654 C CA . PHE A 1 83 ? 6.267 -5.097 -9.554 1.00 98.19 83 PHE A CA 1
ATOM 655 C C . PHE A 1 83 ? 5.597 -3.838 -9.020 1.00 98.19 83 PHE A C 1
ATOM 657 O O . PHE A 1 83 ? 5.678 -2.782 -9.644 1.00 98.19 83 PHE A O 1
ATOM 664 N N . ALA A 1 84 ? 4.966 -3.916 -7.859 1.00 98.06 84 ALA A N 1
ATOM 665 C CA . ALA A 1 84 ? 4.417 -2.766 -7.165 1.00 98.06 84 ALA A CA 1
ATOM 666 C C . ALA A 1 84 ? 4.990 -2.700 -5.753 1.00 98.06 84 ALA A C 1
ATOM 668 O O . ALA A 1 84 ? 5.091 -3.708 -5.055 1.00 98.06 84 ALA A O 1
ATOM 669 N N . VAL A 1 85 ? 5.323 -1.492 -5.301 1.00 97.69 85 VAL A N 1
ATOM 670 C CA . VAL A 1 85 ? 5.676 -1.279 -3.890 1.00 97.69 85 VAL A CA 1
ATOM 671 C C . VAL A 1 85 ? 4.487 -1.614 -2.983 1.00 97.69 85 VAL A C 1
ATOM 673 O O . VAL A 1 85 ? 4.680 -2.184 -1.918 1.00 97.69 85 VAL A O 1
ATOM 676 N N . SER A 1 86 ? 3.266 -1.307 -3.431 1.00 96.56 86 SER A N 1
ATOM 677 C CA . SER A 1 86 ? 2.016 -1.779 -2.833 1.00 96.56 86 SER A CA 1
ATOM 678 C C . SER A 1 86 ? 0.984 -2.033 -3.932 1.00 96.56 86 SER A C 1
ATOM 680 O O . SER A 1 86 ? 0.521 -1.101 -4.594 1.00 96.56 86 SER A O 1
ATOM 682 N N . SER A 1 87 ? 0.608 -3.294 -4.127 1.00 96.94 87 SER A N 1
ATOM 683 C CA . SER A 1 87 ? -0.364 -3.703 -5.146 1.00 96.94 87 SER A CA 1
ATOM 684 C C . SER A 1 87 ? -1.795 -3.319 -4.763 1.00 96.94 87 SER A C 1
ATOM 686 O O . SER A 1 87 ? -2.565 -2.905 -5.626 1.00 96.94 87 SER A O 1
ATOM 688 N N . LYS A 1 88 ? -2.148 -3.339 -3.466 1.00 96.31 88 LYS A N 1
ATOM 689 C CA . LYS A 1 88 ? -3.485 -2.934 -2.987 1.00 96.31 88 LYS A CA 1
ATOM 690 C C . LYS A 1 88 ? -3.831 -1.499 -3.376 1.00 96.31 88 LYS A C 1
ATOM 692 O O . LYS A 1 88 ? -4.938 -1.230 -3.834 1.00 96.31 88 LYS A O 1
ATOM 697 N N . ALA A 1 89 ? -2.880 -0.581 -3.200 1.00 94.81 89 ALA A N 1
ATOM 698 C CA . ALA A 1 89 ? -3.060 0.820 -3.566 1.00 94.81 89 ALA A CA 1
ATOM 699 C C . ALA A 1 89 ? -3.268 0.984 -5.084 1.00 94.81 89 ALA A C 1
ATOM 701 O O . ALA A 1 89 ? -4.120 1.764 -5.507 1.00 94.81 89 ALA A O 1
ATOM 702 N N . LEU A 1 90 ? -2.563 0.188 -5.896 1.00 96.88 90 LEU A N 1
ATOM 703 C CA . LEU A 1 90 ? -2.729 0.168 -7.349 1.00 96.88 90 LEU A CA 1
ATOM 704 C C . LEU A 1 90 ? -4.097 -0.388 -7.775 1.00 96.88 90 LEU A C 1
ATOM 706 O O . LEU A 1 90 ? -4.754 0.220 -8.617 1.00 96.88 90 LEU A O 1
ATOM 710 N N . TYR A 1 91 ? -4.566 -1.480 -7.160 1.00 97.62 91 TYR A N 1
ATOM 711 C CA . TYR A 1 91 ? -5.917 -2.002 -7.398 1.00 97.62 91 TYR A CA 1
ATOM 712 C C . TYR A 1 91 ? -6.997 -0.990 -7.020 1.00 97.62 91 TYR A C 1
ATOM 714 O O . TYR A 1 91 ? -7.956 -0.818 -7.765 1.00 97.62 91 TYR A O 1
ATOM 722 N N . ARG A 1 92 ? -6.839 -0.280 -5.897 1.00 96.12 92 ARG A N 1
ATOM 723 C CA . ARG A 1 92 ? -7.780 0.774 -5.494 1.00 96.12 92 ARG A CA 1
ATOM 724 C C . ARG A 1 92 ? -7.851 1.910 -6.503 1.00 96.12 92 ARG A C 1
ATOM 726 O O . ARG A 1 92 ? -8.950 2.269 -6.906 1.00 96.12 92 ARG A O 1
ATOM 733 N N . PHE A 1 93 ? -6.702 2.423 -6.941 1.00 96.81 93 PHE A N 1
ATOM 734 C CA . PHE A 1 93 ? -6.648 3.424 -8.007 1.00 96.81 93 PHE A CA 1
ATOM 735 C C . PHE A 1 93 ? -7.383 2.927 -9.263 1.00 96.81 93 PHE A C 1
ATOM 737 O O . PHE A 1 93 ? -8.220 3.630 -9.821 1.00 96.81 93 PHE A O 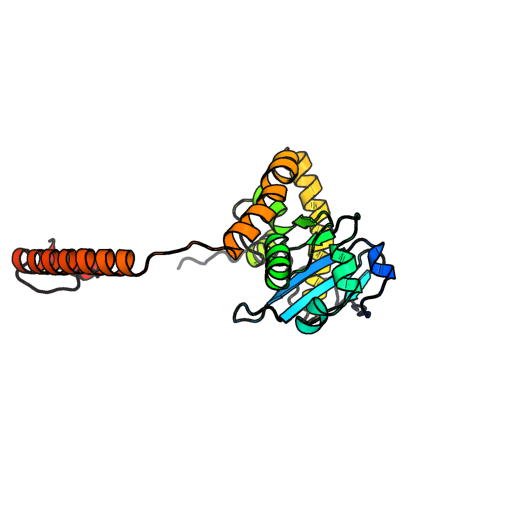1
ATOM 744 N N . ALA A 1 94 ? -7.124 1.688 -9.680 1.00 97.06 94 ALA A N 1
ATOM 745 C CA . ALA A 1 94 ? -7.747 1.122 -10.867 1.00 97.06 94 ALA A CA 1
ATOM 746 C C . ALA A 1 94 ? -9.274 0.966 -10.726 1.00 97.06 94 ALA A C 1
ATOM 748 O O . ALA A 1 94 ? -10.007 1.327 -11.645 1.00 97.06 94 ALA A O 1
ATOM 749 N N . LEU A 1 95 ? -9.764 0.519 -9.564 1.00 96.88 95 LEU A N 1
ATOM 750 C CA . LEU A 1 95 ? -11.197 0.433 -9.251 1.00 96.88 95 LEU A CA 1
ATOM 751 C C . LEU A 1 95 ? -11.876 1.812 -9.241 1.00 96.88 95 LEU A C 1
ATOM 753 O O . LEU A 1 95 ? -12.968 1.964 -9.784 1.00 96.88 95 LEU A O 1
ATOM 757 N N . GLU A 1 96 ? -11.228 2.825 -8.659 1.00 96.06 96 GLU A N 1
ATOM 758 C CA . GLU A 1 96 ? -11.747 4.199 -8.582 1.00 96.06 96 GLU A CA 1
ATOM 759 C C . GLU A 1 96 ? -11.880 4.869 -9.961 1.00 96.06 96 GLU A C 1
ATOM 761 O O . GLU A 1 96 ? -12.717 5.760 -10.136 1.00 96.06 96 GLU A O 1
ATOM 766 N N . HIS A 1 97 ? -11.094 4.425 -10.944 1.00 96.44 97 HIS A N 1
ATOM 767 C CA . HIS A 1 97 ? -11.035 5.006 -12.286 1.00 96.44 97 HIS A CA 1
ATOM 768 C C . HIS A 1 97 ? -11.520 4.078 -13.410 1.00 96.44 97 HIS A C 1
ATOM 770 O O . HIS A 1 97 ? -11.385 4.441 -14.577 1.00 96.44 97 HIS A O 1
ATOM 776 N N . ASP A 1 98 ? -12.119 2.928 -13.079 1.00 95.88 98 ASP A N 1
ATOM 777 C CA . ASP A 1 98 ? -12.622 1.933 -14.045 1.00 95.88 98 ASP A CA 1
ATOM 778 C C . ASP A 1 98 ? -11.536 1.440 -15.029 1.00 95.88 98 ASP A C 1
ATOM 780 O O . ASP A 1 98 ? -11.754 1.277 -16.231 1.00 95.88 98 ASP A O 1
ATOM 784 N N . ILE A 1 99 ? -10.322 1.226 -14.512 1.00 96.56 99 ILE A N 1
ATOM 785 C CA . ILE A 1 99 ? -9.168 0.727 -15.267 1.00 96.56 99 ILE A CA 1
ATOM 786 C C . ILE A 1 99 ? -9.015 -0.772 -14.998 1.00 96.56 99 ILE A C 1
ATOM 788 O O . ILE A 1 99 ? -8.911 -1.213 -13.855 1.00 96.56 99 ILE A O 1
ATOM 792 N N . ALA A 1 100 ? -8.964 -1.579 -16.056 1.00 94.62 100 ALA A N 1
ATOM 793 C CA . ALA A 1 100 ? -8.752 -3.016 -15.924 1.00 94.62 100 ALA A CA 1
ATOM 794 C C . ALA A 1 100 ? -7.268 -3.346 -15.691 1.00 94.62 100 ALA A C 1
ATOM 796 O O . ALA A 1 100 ? -6.407 -2.943 -16.473 1.00 94.62 100 ALA A O 1
ATOM 797 N N . ILE A 1 101 ? -6.987 -4.151 -14.664 1.00 95.94 101 ILE A N 1
ATOM 798 C CA . ILE A 1 101 ? -5.673 -4.760 -14.438 1.00 95.94 101 ILE A CA 1
ATOM 799 C C . ILE A 1 101 ? -5.750 -6.238 -14.828 1.00 95.94 101 ILE A C 1
ATOM 801 O O . ILE A 1 101 ? -6.560 -6.986 -14.286 1.00 95.94 101 ILE A O 1
ATOM 805 N N . GLN A 1 102 ? -4.909 -6.649 -15.774 1.00 95.00 102 GLN A N 1
ATOM 806 C CA . GLN A 1 102 ? -4.747 -8.049 -16.193 1.00 95.00 102 GLN A CA 1
ATOM 807 C C . GLN A 1 102 ? -3.354 -8.593 -15.862 1.00 95.00 102 GLN A C 1
ATOM 809 O O . GLN A 1 102 ? -3.185 -9.804 -15.731 1.00 95.00 102 GLN A O 1
ATOM 814 N N . ALA A 1 103 ? -2.366 -7.710 -15.710 1.00 95.44 103 ALA A N 1
ATOM 815 C CA . ALA A 1 103 ? -1.015 -8.081 -15.333 1.00 95.44 103 ALA A CA 1
ATOM 816 C C . ALA A 1 103 ? -0.981 -8.717 -13.942 1.00 95.44 103 ALA A C 1
ATOM 818 O O . ALA A 1 103 ? -1.593 -8.217 -12.999 1.00 95.44 103 ALA A O 1
ATOM 819 N N . GLY A 1 104 ? -0.205 -9.794 -13.801 1.00 95.19 104 GLY A N 1
ATOM 820 C CA . GLY A 1 104 ? 0.179 -10.288 -12.483 1.00 95.19 104 GLY A CA 1
ATOM 821 C C . GLY A 1 104 ? 1.061 -9.251 -11.789 1.00 95.19 104 GLY A C 1
ATOM 822 O O . GLY A 1 104 ? 2.029 -8.780 -12.387 1.00 95.19 104 GLY A O 1
ATOM 823 N N . ILE A 1 105 ? 0.729 -8.883 -10.554 1.00 97.31 105 ILE A N 1
ATOM 824 C CA . ILE A 1 105 ? 1.476 -7.882 -9.788 1.00 97.31 105 ILE A CA 1
ATOM 825 C C . ILE A 1 105 ? 2.159 -8.566 -8.615 1.00 97.31 105 ILE A C 1
ATOM 827 O O . ILE A 1 105 ? 1.496 -9.170 -7.785 1.00 97.31 105 ILE A O 1
ATOM 831 N N . GLU A 1 106 ? 3.472 -8.416 -8.538 1.00 97.94 106 GLU A N 1
ATOM 832 C CA . GLU A 1 106 ? 4.294 -8.783 -7.393 1.00 97.94 106 GLU A CA 1
ATOM 833 C C . GLU A 1 106 ? 4.321 -7.618 -6.389 1.00 97.94 106 GLU A C 1
ATOM 835 O O . GLU A 1 106 ? 4.537 -6.468 -6.780 1.00 97.94 106 GLU A O 1
ATOM 840 N N . ASP A 1 107 ? 4.096 -7.892 -5.102 1.00 98.31 107 ASP A N 1
ATOM 841 C CA . ASP A 1 107 ? 3.948 -6.886 -4.045 1.00 98.31 107 ASP A CA 1
ATOM 8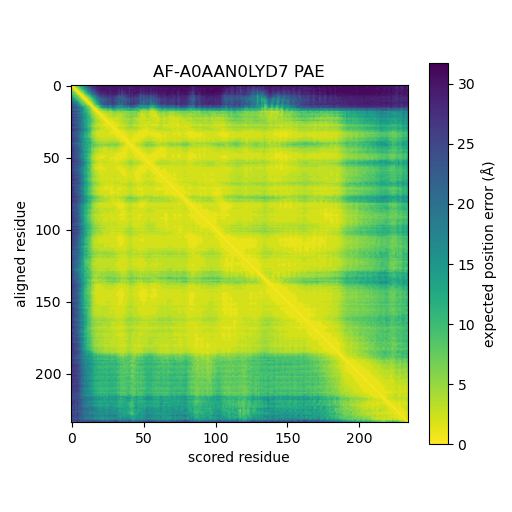42 C C . ASP A 1 107 ? 5.127 -6.913 -3.063 1.00 98.31 107 ASP A C 1
ATOM 844 O O . ASP A 1 107 ? 5.306 -7.843 -2.274 1.00 98.31 107 ASP A O 1
ATOM 848 N N . ILE A 1 108 ? 5.938 -5.856 -3.110 1.00 98.25 108 ILE A N 1
ATOM 849 C CA . ILE A 1 108 ? 7.196 -5.761 -2.363 1.00 98.25 108 ILE A CA 1
ATOM 850 C C . ILE A 1 108 ? 6.936 -5.571 -0.864 1.00 98.25 108 ILE A C 1
ATOM 852 O O . ILE A 1 108 ? 7.589 -6.217 -0.041 1.00 98.25 108 ILE A O 1
ATOM 856 N N . LEU A 1 109 ? 5.990 -4.701 -0.495 1.00 98.12 109 LEU A N 1
ATOM 857 C CA . LEU A 1 109 ? 5.666 -4.445 0.908 1.00 98.12 109 LEU A CA 1
ATOM 858 C C . LEU A 1 109 ? 5.005 -5.666 1.552 1.00 98.12 109 LEU A C 1
ATOM 860 O O . LEU A 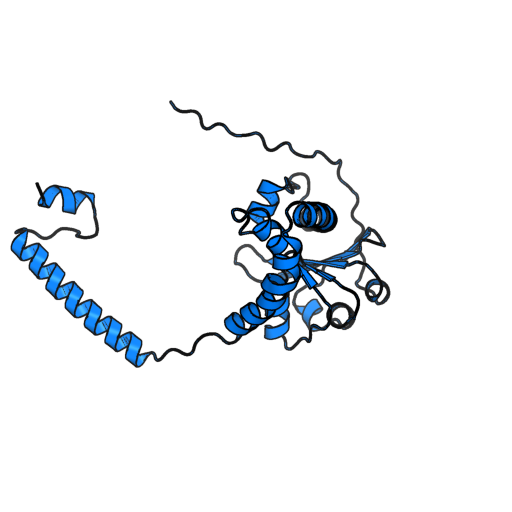1 109 ? 5.328 -6.001 2.689 1.00 98.12 109 LEU A O 1
ATOM 864 N N . LEU A 1 110 ? 4.115 -6.347 0.830 1.00 98.19 110 LEU A N 1
ATOM 865 C CA . LEU A 1 110 ? 3.471 -7.565 1.312 1.00 98.19 110 LEU A CA 1
ATOM 866 C C . LEU A 1 110 ? 4.483 -8.691 1.524 1.00 98.19 110 LEU A C 1
ATOM 868 O O . LEU A 1 110 ? 4.468 -9.342 2.567 1.00 98.19 110 LEU A O 1
ATOM 872 N N . LEU A 1 111 ? 5.392 -8.898 0.569 1.00 98.19 111 LEU A N 1
ATOM 873 C CA . LEU A 1 111 ? 6.434 -9.912 0.700 1.00 98.19 111 LEU A CA 1
ATOM 874 C C . LEU A 1 111 ? 7.336 -9.629 1.912 1.00 98.19 111 LEU A C 1
ATOM 876 O O . LEU A 1 111 ? 7.644 -10.538 2.684 1.00 98.19 111 LEU A O 1
ATOM 880 N N . ALA A 1 112 ? 7.703 -8.363 2.128 1.00 98.19 112 ALA A N 1
ATOM 881 C CA . ALA A 1 112 ? 8.442 -7.948 3.316 1.00 98.19 112 ALA A CA 1
ATOM 882 C C . ALA A 1 112 ? 7.650 -8.171 4.614 1.00 98.19 112 ALA A C 1
ATOM 884 O O . ALA A 1 112 ? 8.218 -8.653 5.592 1.00 98.19 112 ALA A O 1
ATOM 885 N N . PHE A 1 113 ? 6.347 -7.874 4.624 1.00 97.94 113 PHE A N 1
ATOM 886 C CA . PHE A 1 113 ? 5.466 -8.111 5.770 1.00 97.94 113 PHE A CA 1
ATOM 887 C C . PHE A 1 113 ? 5.381 -9.599 6.140 1.00 97.94 113 PHE A C 1
ATOM 889 O O . PHE A 1 113 ? 5.448 -9.947 7.316 1.00 97.94 113 PHE A O 1
ATOM 896 N N . ILE A 1 114 ? 5.279 -10.492 5.153 1.00 97.62 114 ILE A N 1
ATOM 897 C CA . ILE A 1 114 ? 5.237 -11.944 5.392 1.00 97.62 114 ILE A CA 1
ATOM 898 C C . ILE A 1 114 ? 6.544 -12.430 6.027 1.00 97.62 114 ILE A C 1
ATOM 900 O O . ILE A 1 114 ? 6.526 -13.266 6.929 1.00 97.62 114 ILE A O 1
ATOM 904 N N . ILE A 1 115 ? 7.679 -11.888 5.581 1.00 97.56 115 ILE A N 1
ATOM 905 C CA . ILE A 1 115 ? 9.001 -12.205 6.132 1.00 97.56 115 ILE A CA 1
ATOM 906 C C . ILE A 1 115 ? 9.169 -11.634 7.549 1.00 97.56 115 ILE A C 1
ATOM 908 O O . ILE A 1 115 ? 9.691 -12.313 8.435 1.00 97.56 115 ILE A O 1
ATOM 912 N N . ASN A 1 116 ? 8.753 -10.386 7.767 1.00 96.69 116 ASN A N 1
ATOM 913 C CA . ASN A 1 116 ? 8.805 -9.699 9.052 1.00 96.69 116 ASN A CA 1
ATOM 914 C C . ASN A 1 116 ? 7.489 -8.933 9.293 1.00 96.69 116 ASN A C 1
ATOM 916 O O . ASN A 1 116 ? 7.347 -7.795 8.835 1.00 96.69 116 ASN A O 1
ATOM 920 N N . PRO A 1 117 ? 6.563 -9.483 10.105 1.00 96.25 117 PRO A N 1
ATOM 921 C CA . PRO A 1 117 ? 5.260 -8.864 10.368 1.00 96.25 117 PRO A CA 1
ATOM 922 C C . PRO A 1 117 ? 5.311 -7.490 11.049 1.00 96.25 117 PRO A C 1
ATOM 924 O O . PRO A 1 117 ? 4.288 -6.816 11.168 1.00 96.25 117 PRO A O 1
ATOM 927 N N . SER A 1 118 ? 6.481 -7.046 11.519 1.00 95.75 118 SER A N 1
ATOM 928 C CA . SER A 1 118 ? 6.655 -5.683 12.032 1.00 95.75 118 SER A CA 1
ATOM 929 C C . SER A 1 118 ? 6.612 -4.641 10.906 1.00 95.75 118 SER A C 1
ATOM 931 O O . SER A 1 118 ? 6.165 -3.509 11.142 1.00 95.75 118 SER A O 1
ATOM 933 N N . VAL A 1 119 ? 7.016 -5.026 9.687 1.00 96.94 119 VAL A N 1
ATOM 934 C CA . VAL A 1 119 ? 7.062 -4.197 8.473 1.00 96.94 119 VAL A CA 1
ATOM 935 C C . VAL A 1 119 ? 5.655 -4.053 7.899 1.00 96.94 119 VAL A C 1
ATOM 937 O O . VAL A 1 119 ? 5.214 -4.796 7.036 1.00 96.94 119 VAL A O 1
ATOM 940 N N . THR A 1 120 ? 4.917 -3.090 8.437 1.00 94.69 120 THR A N 1
ATOM 941 C CA . THR A 1 120 ? 3.482 -2.877 8.157 1.00 94.69 120 THR A CA 1
ATOM 942 C C . THR A 1 120 ? 3.207 -1.657 7.288 1.00 94.69 120 THR A C 1
ATOM 944 O O . THR A 1 120 ? 2.086 -1.474 6.824 1.00 94.69 120 THR A O 1
ATOM 947 N N . THR A 1 121 ? 4.210 -0.803 7.086 1.00 95.50 121 THR A N 1
ATOM 948 C CA . THR A 1 121 ? 4.103 0.418 6.285 1.00 95.50 121 THR A CA 1
ATOM 949 C C . THR A 1 121 ? 5.344 0.588 5.425 1.00 95.50 121 THR A C 1
ATOM 951 O O . THR A 1 121 ? 6.382 -0.032 5.673 1.00 95.50 121 THR A O 1
ATOM 954 N N . PHE A 1 122 ? 5.249 1.466 4.431 1.00 94.44 122 PHE A N 1
ATOM 955 C CA . PHE A 1 122 ? 6.372 1.783 3.562 1.00 94.44 122 PHE A CA 1
ATOM 956 C C . PHE A 1 122 ? 7.535 2.453 4.312 1.00 94.44 122 PHE A C 1
ATOM 958 O O . PHE A 1 122 ? 8.698 2.207 4.008 1.00 94.44 122 PHE A O 1
ATOM 965 N N . GLU A 1 123 ? 7.252 3.251 5.342 1.00 94.31 123 GLU A N 1
ATOM 966 C CA . GLU A 1 123 ? 8.271 3.836 6.221 1.00 94.31 123 GLU A CA 1
ATOM 967 C C . GLU A 1 123 ? 9.058 2.746 6.936 1.00 94.31 123 GLU A C 1
ATOM 969 O O . GLU A 1 123 ? 10.281 2.738 6.855 1.00 94.31 123 GLU A O 1
ATOM 974 N N . LYS A 1 124 ? 8.361 1.775 7.537 1.00 96.62 124 LYS A N 1
ATOM 975 C CA . LYS A 1 124 ? 9.017 0.655 8.217 1.00 96.62 124 LYS A CA 1
ATOM 976 C C . LYS A 1 124 ? 9.804 -0.231 7.259 1.00 96.62 124 LYS A C 1
ATOM 978 O O . LYS A 1 124 ? 10.823 -0.778 7.656 1.00 96.62 124 LYS A O 1
ATOM 983 N N . LEU A 1 125 ? 9.356 -0.366 6.010 1.00 96.50 125 LEU A N 1
ATOM 984 C CA . LEU A 1 125 ? 10.120 -1.060 4.972 1.00 96.50 125 LEU A CA 1
ATOM 985 C C . LEU A 1 125 ? 11.446 -0.337 4.703 1.00 96.50 125 LEU A C 1
ATOM 987 O O . LEU A 1 125 ? 12.494 -0.973 4.629 1.00 96.50 125 LEU A O 1
ATOM 991 N N . LYS A 1 126 ? 11.418 0.996 4.591 1.00 95.19 126 LYS A N 1
ATOM 992 C CA . LYS A 1 126 ? 12.643 1.786 4.422 1.00 95.19 126 LYS A CA 1
ATOM 993 C C . LYS A 1 126 ? 13.547 1.728 5.650 1.00 95.19 126 LYS A C 1
ATOM 995 O O . LYS A 1 126 ? 14.758 1.676 5.463 1.00 95.19 126 LYS A O 1
ATOM 1000 N N . ASP A 1 127 ? 12.980 1.718 6.857 1.00 94.81 127 ASP A N 1
ATOM 1001 C CA . ASP A 1 127 ? 13.730 1.560 8.107 1.00 94.81 127 ASP A CA 1
ATOM 1002 C C . ASP A 1 127 ? 14.442 0.202 8.156 1.00 94.81 127 ASP A C 1
ATOM 1004 O O . ASP A 1 127 ? 15.660 0.152 8.294 1.00 94.81 127 ASP A O 1
ATOM 1008 N N . GLU A 1 128 ? 13.694 -0.889 7.972 1.00 95.88 128 GLU A N 1
ATOM 1009 C CA . GLU A 1 128 ? 14.196 -2.266 8.065 1.00 95.88 128 GLU A CA 1
ATOM 1010 C C . GLU A 1 128 ? 15.296 -2.558 7.035 1.00 95.88 128 GLU A C 1
ATOM 1012 O O . GLU A 1 128 ? 16.304 -3.189 7.349 1.00 95.88 128 GLU A O 1
ATOM 1017 N N . TYR A 1 129 ? 15.115 -2.091 5.796 1.00 94.19 129 TYR A N 1
ATOM 1018 C CA . TYR A 1 129 ? 16.012 -2.399 4.676 1.00 94.19 129 TYR A CA 1
ATOM 1019 C C . TYR A 1 129 ? 16.915 -1.232 4.275 1.00 94.19 129 TYR A C 1
ATOM 1021 O O . TYR A 1 129 ? 17.513 -1.259 3.195 1.00 94.19 129 TYR A O 1
ATOM 1029 N N . ASN A 1 130 ? 17.015 -0.219 5.141 1.00 91.88 130 ASN A N 1
ATOM 1030 C CA . ASN A 1 130 ? 17.886 0.940 4.985 1.00 91.88 130 ASN A CA 1
ATOM 1031 C C . ASN A 1 130 ? 17.769 1.616 3.603 1.00 91.88 130 ASN A C 1
ATOM 1033 O O . ASN A 1 130 ? 18.751 1.886 2.912 1.00 91.88 130 ASN A O 1
ATOM 1037 N N . ALA A 1 131 ? 16.533 1.868 3.175 1.00 91.88 131 ALA A N 1
ATOM 1038 C CA . ALA A 1 131 ? 16.217 2.490 1.889 1.00 91.88 131 ALA A CA 1
ATOM 1039 C C . ALA A 1 131 ? 15.944 3.999 2.034 1.00 91.88 131 ALA A C 1
ATOM 1041 O O . ALA A 1 131 ? 15.060 4.559 1.378 1.00 91.88 131 ALA A O 1
ATOM 1042 N N . TRP A 1 132 ? 16.697 4.662 2.917 1.00 89.44 132 TRP A N 1
ATOM 1043 C CA . TRP A 1 132 ? 16.625 6.104 3.142 1.00 89.44 132 TRP A CA 1
ATOM 1044 C C . TRP A 1 132 ? 17.666 6.844 2.302 1.00 89.44 132 TRP A C 1
ATOM 1046 O O . TRP A 1 132 ? 18.859 6.838 2.587 1.00 89.44 132 TRP A O 1
ATOM 1056 N N . TYR A 1 133 ? 17.192 7.544 1.275 1.00 88.69 133 TYR A N 1
ATOM 1057 C CA . TYR A 1 133 ? 18.023 8.287 0.328 1.00 88.69 133 TYR A CA 1
ATOM 1058 C C . TYR A 1 133 ? 18.037 9.785 0.659 1.00 88.69 133 TYR A C 1
ATOM 1060 O O . TYR A 1 133 ? 17.537 10.616 -0.098 1.00 88.69 133 TYR A O 1
ATOM 1068 N N . LEU A 1 134 ? 18.588 10.133 1.826 1.00 86.31 134 LEU A N 1
ATOM 1069 C CA . LEU A 1 134 ? 18.561 11.502 2.375 1.00 86.31 134 LEU A CA 1
ATOM 1070 C C . LEU A 1 134 ? 19.418 12.515 1.593 1.00 86.31 134 LEU A C 1
ATOM 1072 O O . LEU A 1 134 ? 19.216 13.716 1.732 1.00 86.31 134 LEU A O 1
ATOM 1076 N N . ASN A 1 135 ? 20.345 12.039 0.757 1.00 87.06 135 ASN A N 1
ATOM 1077 C CA . ASN A 1 135 ? 21.197 12.881 -0.095 1.00 87.06 135 ASN A CA 1
ATOM 1078 C C . ASN A 1 135 ? 20.496 13.358 -1.383 1.00 87.06 135 ASN A C 1
ATOM 1080 O O . ASN A 1 135 ? 21.062 14.144 -2.148 1.00 87.06 135 ASN A O 1
ATOM 1084 N N . TYR A 1 136 ? 19.284 12.868 -1.642 1.00 87.56 136 TYR A N 1
ATOM 1085 C CA . TYR A 1 136 ? 18.458 13.249 -2.780 1.00 87.56 136 TYR A CA 1
ATOM 1086 C C . TYR A 1 136 ? 17.245 14.052 -2.309 1.00 87.56 136 TYR A C 1
ATOM 1088 O O . TYR A 1 136 ? 16.776 13.892 -1.183 1.00 87.56 136 TYR A O 1
ATOM 1096 N N . GLU A 1 137 ? 16.710 14.887 -3.197 1.00 86.69 137 GLU A N 1
ATOM 1097 C CA . GLU A 1 137 ? 15.524 15.703 -2.938 1.00 86.69 137 GLU A CA 1
ATOM 1098 C C . GLU A 1 137 ? 14.521 15.565 -4.089 1.00 86.69 137 GLU A C 1
ATOM 1100 O O . GLU A 1 137 ? 14.896 15.299 -5.233 1.00 86.69 137 GLU A O 1
ATOM 1105 N N . GLY A 1 138 ? 13.235 15.762 -3.788 1.00 88.75 138 GLY A N 1
ATOM 1106 C CA . GLY A 1 138 ? 12.165 15.703 -4.784 1.00 88.75 138 GLY A CA 1
ATOM 1107 C C . GLY A 1 138 ? 12.112 14.361 -5.519 1.00 88.75 138 GLY A C 1
ATOM 1108 O O . GLY A 1 138 ? 12.288 13.306 -4.914 1.00 88.75 138 GLY A O 1
ATOM 1109 N N . LEU A 1 139 ? 11.892 14.407 -6.837 1.00 89.81 139 LEU A N 1
ATOM 1110 C CA . LEU A 1 139 ? 11.757 13.209 -7.673 1.00 89.81 139 LEU A CA 1
ATOM 1111 C C . LEU A 1 139 ? 13.010 12.326 -7.686 1.00 89.81 139 LEU A C 1
ATOM 1113 O O . LEU A 1 139 ? 12.882 11.109 -7.761 1.00 89.81 139 LEU A O 1
ATOM 1117 N N . GLU A 1 140 ? 14.211 12.900 -7.559 1.00 91.50 140 GLU A N 1
ATOM 1118 C CA . GLU A 1 140 ? 15.445 12.104 -7.517 1.00 91.50 140 GLU A CA 1
ATOM 1119 C C . GLU A 1 140 ? 15.455 11.151 -6.313 1.00 91.50 140 GLU A C 1
ATOM 1121 O O . GLU A 1 140 ? 15.916 10.015 -6.419 1.00 91.50 140 GLU A O 1
ATOM 1126 N N . GLN A 1 141 ? 14.904 11.584 -5.173 1.00 92.19 141 GLN A N 1
ATOM 1127 C CA . GLN A 1 141 ? 14.780 10.724 -3.998 1.00 92.19 141 GLN A CA 1
ATOM 1128 C C . GLN A 1 141 ? 13.824 9.565 -4.279 1.00 92.19 141 GLN A C 1
ATOM 1130 O O . GLN A 1 141 ? 14.133 8.413 -3.974 1.00 92.19 141 GLN A O 1
ATOM 1135 N N . THR A 1 142 ? 12.691 9.857 -4.911 1.00 92.81 142 THR A N 1
ATOM 1136 C CA . THR A 1 142 ? 11.696 8.861 -5.312 1.00 92.81 142 THR A CA 1
ATOM 1137 C C . THR A 1 142 ? 12.279 7.842 -6.299 1.00 92.81 142 THR A C 1
ATOM 1139 O O . THR A 1 142 ? 12.039 6.643 -6.153 1.00 92.81 142 THR A O 1
ATOM 1142 N N . PHE A 1 143 ? 13.114 8.286 -7.246 1.00 95.00 143 PHE A N 1
ATOM 1143 C CA . PHE A 1 143 ? 13.818 7.429 -8.208 1.00 95.00 143 PHE A CA 1
ATOM 1144 C C . PHE A 1 143 ? 14.839 6.506 -7.540 1.00 95.00 143 PHE A C 1
ATOM 1146 O O . PHE A 1 143 ? 14.870 5.306 -7.826 1.00 95.00 143 PHE A O 1
ATOM 1153 N N . ALA A 1 144 ? 15.629 7.033 -6.603 1.00 94.31 144 ALA A N 1
ATOM 1154 C CA . ALA A 1 144 ? 16.559 6.227 -5.820 1.00 94.31 144 ALA A CA 1
ATOM 1155 C C . ALA A 1 144 ? 15.821 5.126 -5.037 1.00 94.31 144 ALA A C 1
ATOM 1157 O O . ALA A 1 144 ? 16.206 3.954 -5.074 1.00 94.31 144 ALA A O 1
ATOM 1158 N N . ILE A 1 145 ? 14.710 5.496 -4.389 1.00 95.62 145 ILE A N 1
ATOM 1159 C CA . ILE A 1 145 ? 13.887 4.582 -3.596 1.00 95.62 145 ILE A CA 1
ATOM 1160 C C . ILE A 1 145 ? 13.282 3.482 -4.473 1.00 95.62 145 ILE A C 1
ATOM 1162 O O . ILE A 1 145 ? 13.466 2.308 -4.164 1.00 95.62 145 ILE A O 1
ATOM 1166 N N . ILE A 1 146 ? 12.592 3.809 -5.572 1.00 96.88 146 ILE A N 1
ATOM 1167 C CA . ILE A 1 146 ? 11.930 2.785 -6.401 1.00 96.88 146 ILE A CA 1
ATOM 1168 C C . ILE A 1 146 ? 12.935 1.832 -7.062 1.00 96.88 146 ILE A C 1
ATOM 1170 O O 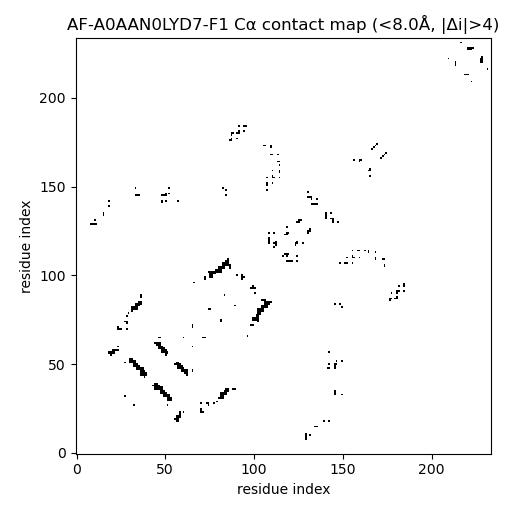. ILE A 1 146 ? 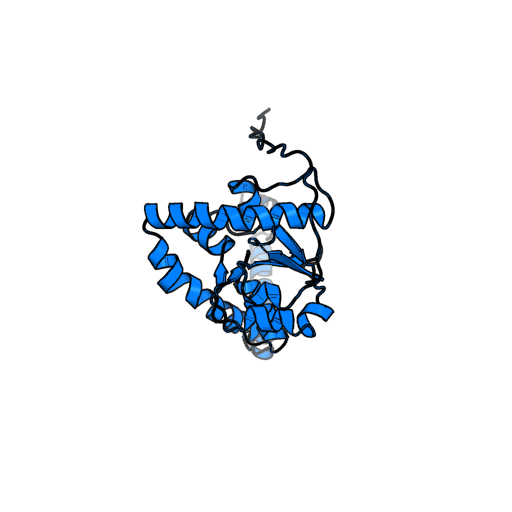12.681 0.629 -7.145 1.00 96.88 146 ILE A O 1
ATOM 1174 N N . LYS A 1 147 ? 14.112 2.336 -7.459 1.00 96.25 147 LYS A N 1
ATOM 1175 C CA . LYS A 1 147 ? 15.210 1.503 -7.964 1.00 96.25 147 LYS A CA 1
ATOM 1176 C C . LYS A 1 147 ? 15.680 0.519 -6.890 1.00 96.25 147 LYS A C 1
ATOM 1178 O O . LYS A 1 147 ? 15.891 -0.655 -7.190 1.00 96.25 147 LYS A O 1
ATOM 1183 N N . ARG A 1 148 ? 15.791 0.963 -5.630 1.00 95.75 148 ARG A N 1
ATOM 1184 C CA . ARG A 1 148 ? 16.092 0.076 -4.496 1.00 95.75 148 ARG A CA 1
ATOM 1185 C C . ARG A 1 148 ? 14.981 -0.927 -4.230 1.00 95.75 148 ARG A C 1
ATOM 1187 O O . ARG A 1 148 ? 15.292 -2.076 -3.947 1.00 95.75 148 ARG A O 1
ATOM 1194 N N . MET A 1 149 ? 13.716 -0.527 -4.332 1.00 97.31 149 MET A N 1
ATOM 1195 C CA . MET A 1 149 ? 12.586 -1.444 -4.156 1.00 97.31 149 MET A CA 1
ATOM 1196 C C . MET A 1 149 ? 12.628 -2.574 -5.190 1.00 97.31 149 MET A C 1
ATOM 1198 O O . MET A 1 149 ? 12.464 -3.738 -4.832 1.00 97.31 149 MET A O 1
ATOM 1202 N N . HIS A 1 150 ? 12.939 -2.252 -6.449 1.00 96.56 150 HIS A N 1
ATOM 1203 C CA . HIS A 1 150 ? 13.102 -3.254 -7.502 1.00 96.56 150 HIS A CA 1
ATOM 1204 C C . HIS A 1 150 ? 14.183 -4.293 -7.164 1.00 96.56 150 HIS A C 1
ATOM 1206 O O . HIS A 1 150 ? 13.946 -5.494 -7.281 1.00 96.56 150 HIS A O 1
ATOM 1212 N N . THR A 1 151 ? 15.362 -3.860 -6.702 1.00 96.06 151 THR A N 1
ATOM 1213 C CA . THR A 1 151 ? 16.430 -4.803 -6.324 1.00 96.06 151 THR A CA 1
ATOM 1214 C C . THR A 1 151 ? 16.102 -5.565 -5.041 1.00 96.06 151 THR A C 1
ATOM 1216 O O . THR A 1 151 ? 16.339 -6.770 -4.967 1.00 96.06 151 THR A O 1
ATOM 1219 N N . LEU A 1 152 ? 15.486 -4.890 -4.065 1.00 97.00 152 LEU A N 1
ATOM 1220 C CA . LEU A 1 152 ? 15.073 -5.470 -2.789 1.00 97.00 152 LEU A CA 1
ATOM 1221 C C . LEU A 1 152 ? 14.083 -6.619 -2.987 1.00 97.00 152 LEU A C 1
ATOM 1223 O O . LEU A 1 152 ? 14.185 -7.623 -2.292 1.00 97.00 152 LEU A O 1
ATOM 1227 N N . TYR A 1 153 ? 13.172 -6.523 -3.957 1.00 97.50 153 TYR A N 1
ATOM 1228 C CA . TYR A 1 153 ? 12.237 -7.607 -4.260 1.00 97.50 153 TYR A CA 1
ATOM 1229 C C . TYR A 1 153 ? 12.946 -8.952 -4.484 1.00 97.50 153 TYR A C 1
ATOM 1231 O O . TYR A 1 153 ? 12.516 -9.973 -3.951 1.00 97.50 153 TYR A O 1
ATOM 1239 N N . SER A 1 154 ? 14.061 -8.957 -5.222 1.00 96.38 154 SER A N 1
ATOM 1240 C CA . SER A 1 154 ? 14.815 -10.189 -5.489 1.00 96.38 154 SER A CA 1
ATOM 1241 C C . SER A 1 154 ? 15.421 -10.775 -4.207 1.00 96.38 154 SER A C 1
ATOM 1243 O O . SER A 1 154 ? 15.338 -11.982 -3.986 1.00 96.38 154 SER A O 1
ATOM 1245 N N . GLU A 1 155 ? 15.963 -9.918 -3.334 1.00 96.81 155 GLU A N 1
ATOM 1246 C CA . GLU A 1 155 ? 16.507 -10.307 -2.022 1.00 96.81 155 GLU A CA 1
ATOM 1247 C C . GLU A 1 155 ? 15.411 -10.885 -1.110 1.00 96.81 155 GLU A C 1
ATOM 1249 O O . GLU A 1 155 ? 15.600 -11.921 -0.468 1.00 96.81 155 GLU A O 1
ATOM 1254 N N . LEU A 1 156 ? 14.240 -10.240 -1.081 1.00 97.88 156 LEU A N 1
ATOM 1255 C CA . LEU A 1 156 ? 13.085 -10.697 -0.314 1.00 97.88 156 LEU A CA 1
ATOM 1256 C C . LEU A 1 156 ? 12.560 -12.029 -0.842 1.00 97.88 156 LEU A C 1
ATOM 1258 O O . LEU A 1 156 ? 12.283 -12.926 -0.050 1.00 97.88 156 LEU A O 1
ATOM 1262 N N . LYS A 1 157 ? 12.464 -12.196 -2.164 1.00 97.38 157 LYS A N 1
ATOM 1263 C CA . LYS A 1 157 ? 11.973 -13.436 -2.775 1.00 97.38 157 LYS A CA 1
ATOM 1264 C C . LYS A 1 157 ? 12.888 -14.612 -2.453 1.00 97.38 157 LYS A C 1
ATOM 1266 O O . LYS A 1 157 ? 12.401 -15.667 -2.053 1.00 97.38 157 LYS A O 1
ATOM 1271 N N . GLU A 1 158 ? 14.204 -14.424 -2.544 1.00 97.81 158 GLU A N 1
ATOM 1272 C CA . GLU A 1 158 ? 15.177 -15.448 -2.145 1.00 97.81 158 GLU A CA 1
ATOM 1273 C C . GLU A 1 158 ? 15.034 -15.809 -0.657 1.00 97.81 158 GLU A C 1
ATOM 1275 O O . GLU A 1 158 ? 15.001 -16.989 -0.293 1.00 97.81 158 GLU A O 1
ATOM 1280 N N . LYS A 1 159 ? 14.879 -14.801 0.210 1.00 97.50 159 LYS A N 1
ATOM 1281 C CA . LYS A 1 159 ? 14.659 -15.015 1.642 1.00 97.50 159 LYS A CA 1
ATOM 1282 C C . LYS A 1 159 ? 13.351 -15.759 1.926 1.00 97.50 159 LYS A C 1
ATOM 1284 O O . LYS A 1 159 ? 13.370 -16.722 2.686 1.00 97.50 159 LYS A O 1
ATOM 1289 N N . ALA A 1 160 ? 12.247 -15.376 1.290 1.00 97.69 160 ALA A N 1
ATOM 1290 C CA . ALA A 1 160 ? 10.955 -16.043 1.435 1.00 97.69 160 ALA A CA 1
ATOM 1291 C C . ALA A 1 160 ? 11.000 -17.502 0.962 1.00 97.69 160 ALA A C 1
ATOM 1293 O O . ALA A 1 160 ? 10.397 -18.365 1.593 1.00 97.69 160 ALA A O 1
ATOM 1294 N N . MET A 1 161 ? 11.739 -17.805 -0.111 1.00 97.44 161 MET A N 1
ATOM 1295 C CA . MET A 1 161 ? 11.952 -19.187 -0.554 1.00 97.44 161 MET A CA 1
ATOM 1296 C C . MET A 1 161 ? 12.731 -20.000 0.484 1.00 97.44 161 MET A C 1
ATOM 1298 O O . MET A 1 161 ? 12.353 -21.130 0.785 1.00 97.44 161 MET A O 1
ATOM 1302 N N . LYS A 1 162 ? 13.798 -19.426 1.051 1.00 97.50 162 LYS A N 1
ATOM 1303 C CA . LYS A 1 162 ? 14.610 -20.078 2.087 1.00 97.50 162 LYS A CA 1
ATOM 1304 C C . LYS A 1 162 ? 13.829 -20.326 3.378 1.00 97.50 162 LYS A C 1
ATOM 1306 O O . LYS A 1 162 ? 14.037 -21.354 4.017 1.00 97.50 162 LYS A O 1
ATOM 1311 N N . ASP A 1 163 ? 12.959 -19.392 3.741 1.00 97.44 163 ASP A N 1
ATOM 1312 C CA . ASP A 1 163 ? 12.139 -19.460 4.950 1.00 97.44 163 ASP A CA 1
ATOM 1313 C C . ASP A 1 163 ? 10.818 -20.240 4.714 1.00 97.44 163 ASP A C 1
ATOM 1315 O O . ASP A 1 163 ? 9.977 -20.303 5.605 1.00 97.44 163 ASP A O 1
ATOM 1319 N N . GLU A 1 164 ? 10.638 -20.857 3.533 1.00 97.38 164 GLU A N 1
ATOM 1320 C CA . GLU A 1 164 ? 9.449 -21.631 3.118 1.00 97.38 164 GLU A CA 1
ATOM 1321 C C . GLU A 1 164 ? 8.128 -20.827 3.134 1.00 97.38 164 GLU A C 1
ATOM 1323 O O . GLU A 1 164 ? 7.035 -21.379 3.248 1.00 97.38 164 GLU A O 1
ATOM 1328 N N . LEU A 1 165 ? 8.218 -19.506 2.966 1.00 97.75 165 LEU A N 1
ATOM 1329 C CA . LEU A 1 165 ? 7.088 -18.570 3.003 1.00 97.75 165 LEU A CA 1
ATOM 1330 C C . LEU A 1 165 ? 6.481 -18.283 1.623 1.00 97.75 165 LEU A C 1
ATOM 1332 O O . LEU A 1 165 ? 5.412 -17.681 1.538 1.00 97.75 165 LEU A O 1
ATOM 1336 N N . ILE A 1 166 ? 7.133 -18.713 0.538 1.00 97.44 166 ILE A N 1
ATOM 1337 C CA . ILE A 1 166 ? 6.724 -18.343 -0.826 1.00 97.44 166 ILE A CA 1
ATOM 1338 C C . ILE A 1 166 ? 5.316 -18.837 -1.188 1.00 97.44 166 ILE A C 1
ATOM 1340 O O . ILE A 1 166 ? 4.565 -18.104 -1.814 1.00 97.44 166 ILE A O 1
ATOM 1344 N N . ALA A 1 167 ? 4.914 -20.025 -0.722 1.00 97.12 167 ALA A N 1
ATOM 1345 C CA . ALA A 1 167 ? 3.568 -20.549 -0.968 1.00 97.12 167 ALA A CA 1
ATOM 1346 C C . ALA A 1 167 ? 2.486 -19.728 -0.246 1.00 97.12 167 ALA A C 1
ATOM 1348 O O . ALA A 1 167 ? 1.398 -19.538 -0.772 1.00 97.12 167 ALA A O 1
ATOM 1349 N N . ILE A 1 168 ? 2.782 -19.195 0.946 1.00 97.38 168 ILE A N 1
ATOM 1350 C CA . ILE A 1 168 ? 1.853 -18.301 1.657 1.00 97.38 168 ILE A CA 1
ATOM 1351 C C . ILE A 1 168 ? 1.691 -16.998 0.869 1.00 97.38 168 ILE A C 1
ATOM 1353 O O . ILE A 1 168 ? 0.576 -16.511 0.701 1.00 97.38 168 ILE A O 1
ATOM 1357 N N . TYR A 1 169 ? 2.797 -16.455 0.364 1.00 97.88 169 TYR A N 1
ATOM 1358 C CA . TYR A 1 169 ? 2.775 -15.255 -0.460 1.00 97.88 169 TYR A CA 1
ATOM 1359 C C . TYR A 1 169 ? 1.993 -15.466 -1.769 1.00 97.88 169 TYR A C 1
ATOM 1361 O O . TYR A 1 169 ? 1.020 -14.750 -1.996 1.00 97.88 169 TYR A O 1
ATOM 1369 N N . ASP A 1 170 ? 2.350 -16.470 -2.576 1.00 96.94 170 ASP A N 1
ATOM 1370 C CA . ASP A 1 170 ? 1.776 -16.686 -3.913 1.00 96.94 170 ASP A CA 1
ATOM 1371 C C . ASP A 1 170 ? 0.334 -17.227 -3.873 1.00 96.94 170 ASP A C 1
ATOM 1373 O O . ASP A 1 170 ? -0.515 -16.778 -4.645 1.00 96.94 170 ASP A O 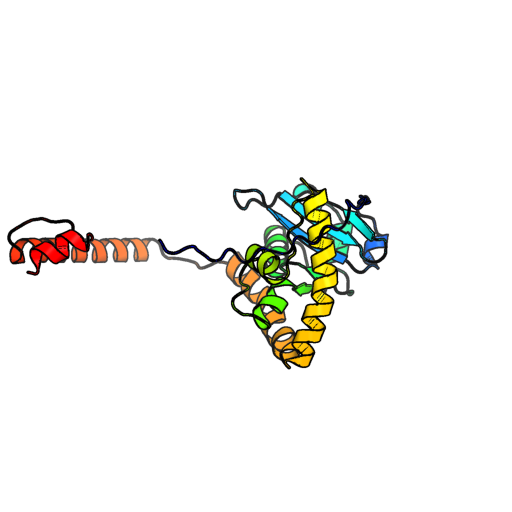1
ATOM 1377 N N . ASP A 1 171 ? 0.035 -18.179 -2.980 1.00 97.31 171 ASP A N 1
ATOM 1378 C CA . ASP A 1 171 ? -1.240 -18.912 -3.011 1.00 97.31 171 ASP A CA 1
ATOM 1379 C C . ASP A 1 171 ? -2.322 -18.295 -2.109 1.00 97.31 171 ASP A C 1
ATOM 1381 O O . ASP A 1 171 ? -3.507 -18.599 -2.276 1.00 97.31 171 ASP A O 1
ATOM 1385 N N . ILE A 1 172 ? -1.940 -17.462 -1.130 1.00 97.12 172 ILE A N 1
ATOM 1386 C CA . ILE A 1 172 ? -2.865 -16.924 -0.119 1.00 97.12 172 ILE A CA 1
ATOM 1387 C C . ILE A 1 172 ? -2.884 -15.400 -0.138 1.00 97.12 172 ILE A C 1
ATOM 1389 O O . ILE A 1 172 ? -3.928 -14.807 -0.404 1.00 97.12 172 ILE A O 1
ATOM 1393 N N . GLU A 1 173 ? -1.754 -14.763 0.159 1.00 97.38 173 GLU A N 1
ATOM 1394 C CA . GLU A 1 173 ? -1.716 -13.325 0.433 1.00 97.38 173 GLU A CA 1
ATOM 1395 C C . GLU A 1 173 ? -1.872 -12.497 -0.848 1.00 97.38 173 GLU A C 1
ATOM 1397 O O . GLU A 1 173 ? -2.686 -11.573 -0.891 1.00 97.38 173 GLU A O 1
ATOM 1402 N N . LEU A 1 174 ? -1.170 -12.853 -1.928 1.00 96.12 174 LEU A N 1
ATOM 1403 C CA . LEU A 1 174 ? -1.219 -12.098 -3.181 1.00 96.12 174 LEU A CA 1
ATOM 1404 C C . LEU A 1 174 ? -2.615 -12.121 -3.845 1.00 96.12 174 LEU A C 1
ATOM 1406 O O . LEU A 1 174 ? -3.109 -11.046 -4.201 1.00 96.12 174 LEU A O 1
ATOM 1410 N N . PRO A 1 175 ? -3.325 -13.269 -3.950 1.00 95.88 175 PRO A N 1
ATOM 1411 C CA . PRO A 1 175 ? -4.704 -13.292 -4.445 1.00 95.88 175 PRO A CA 1
ATOM 1412 C C . PRO A 1 175 ? -5.687 -12.549 -3.529 1.00 95.88 175 PRO A C 1
ATOM 1414 O O . PRO A 1 175 ? -6.655 -11.951 -4.005 1.00 95.88 175 PRO A O 1
ATOM 1417 N N . LEU A 1 176 ? -5.447 -12.564 -2.212 1.00 96.81 176 LEU A N 1
ATOM 1418 C CA . LEU A 1 176 ? -6.308 -11.902 -1.233 1.00 96.81 176 LEU A CA 1
ATOM 1419 C C . LEU A 1 176 ? -6.262 -10.374 -1.358 1.00 96.81 176 LEU A C 1
ATOM 1421 O O . LEU A 1 176 ? -7.269 -9.712 -1.103 1.00 96.81 176 LEU A O 1
ATOM 1425 N N . VAL A 1 177 ? -5.136 -9.799 -1.783 1.00 96.75 177 VAL A N 1
ATOM 1426 C CA . VAL A 1 177 ? -4.974 -8.340 -1.885 1.00 96.75 177 VAL A CA 1
ATOM 1427 C C . VAL A 1 177 ? -6.017 -7.697 -2.801 1.00 96.75 177 VAL A C 1
ATOM 1429 O O . VAL A 1 177 ? -6.584 -6.665 -2.438 1.00 96.75 177 VAL A O 1
ATOM 1432 N N . MET A 1 178 ? -6.311 -8.311 -3.951 1.00 94.94 178 MET A N 1
ATOM 1433 C CA . MET A 1 178 ? -7.341 -7.819 -4.875 1.00 94.94 178 MET A CA 1
ATOM 1434 C C . MET A 1 178 ? -8.730 -7.850 -4.221 1.00 94.94 178 MET A C 1
ATOM 1436 O O . MET A 1 178 ? -9.447 -6.853 -4.253 1.00 94.94 178 MET A O 1
ATOM 1440 N N . VAL A 1 179 ? -9.075 -8.950 -3.544 1.00 96.12 179 VAL A N 1
ATOM 1441 C CA . VAL A 1 179 ? -10.356 -9.094 -2.829 1.00 96.12 179 VAL A CA 1
ATOM 1442 C C . VAL A 1 179 ? -10.497 -8.034 -1.735 1.00 96.12 179 VAL A C 1
ATOM 1444 O O . VAL A 1 179 ? -11.571 -7.460 -1.557 1.00 96.12 179 VAL A O 1
ATOM 1447 N N . LEU A 1 180 ? -9.417 -7.735 -1.008 1.00 96.56 180 LEU A N 1
ATOM 1448 C CA . LEU A 1 180 ? -9.419 -6.687 0.013 1.00 96.56 180 LEU A CA 1
ATOM 1449 C C . LEU A 1 180 ? -9.573 -5.292 -0.599 1.00 96.56 180 LEU A C 1
ATOM 1451 O O . LEU A 1 180 ? -10.320 -4.484 -0.052 1.00 96.56 180 LEU A O 1
ATOM 1455 N N . ALA A 1 181 ? -8.919 -5.012 -1.730 1.00 96.44 181 ALA A N 1
ATOM 1456 C CA . ALA A 1 181 ? -9.094 -3.749 -2.446 1.00 96.44 181 ALA A CA 1
ATOM 1457 C C . ALA A 1 181 ? -10.555 -3.547 -2.887 1.00 96.44 181 ALA A C 1
ATOM 1459 O O . ALA A 1 181 ? -11.109 -2.467 -2.683 1.00 96.44 181 ALA A O 1
ATOM 1460 N N . GLU A 1 182 ? -11.204 -4.591 -3.409 1.00 96.25 182 GLU A N 1
ATOM 1461 C CA . GLU A 1 182 ? -12.626 -4.564 -3.772 1.00 96.25 182 GLU A CA 1
ATOM 1462 C C . GLU A 1 182 ? -13.532 -4.352 -2.554 1.00 96.25 182 GLU A C 1
ATOM 1464 O O . GLU A 1 182 ? -14.440 -3.521 -2.596 1.00 96.25 182 GLU A O 1
ATOM 1469 N N . CYS A 1 183 ? -13.274 -5.056 -1.445 1.00 96.50 183 CYS A N 1
ATOM 1470 C CA . CYS A 1 183 ? -14.012 -4.865 -0.194 1.00 96.50 183 CYS A CA 1
ATOM 1471 C C . CYS A 1 183 ? -13.904 -3.420 0.313 1.00 96.50 183 CYS A C 1
ATOM 1473 O O . CYS A 1 183 ? -14.904 -2.827 0.720 1.00 96.50 183 CYS A O 1
ATOM 1475 N N . GLU A 1 184 ? -12.694 -2.853 0.291 1.00 95.25 184 GLU A N 1
ATOM 1476 C CA . GLU A 1 184 ? -12.444 -1.470 0.703 1.00 95.25 184 GLU A CA 1
ATOM 1477 C C . GLU A 1 184 ? -13.150 -0.464 -0.214 1.00 95.25 184 GLU A C 1
ATOM 1479 O O . GLU A 1 184 ? -13.715 0.510 0.282 1.00 95.25 184 GLU A O 1
ATOM 1484 N N . PHE A 1 185 ? -13.147 -0.708 -1.527 1.00 95.00 185 PHE A N 1
ATOM 1485 C CA . PHE A 1 185 ? -13.792 0.153 -2.516 1.00 95.00 185 PHE A CA 1
ATOM 1486 C C . PHE A 1 185 ? -15.325 0.127 -2.414 1.00 95.00 185 PHE A C 1
ATOM 1488 O O . PHE A 1 185 ? -15.965 1.178 -2.417 1.00 95.00 185 PHE A O 1
ATOM 1495 N N . LEU A 1 186 ? -15.923 -1.062 -2.284 1.00 95.31 186 LEU A N 1
ATOM 1496 C CA . LEU A 1 186 ? -17.374 -1.222 -2.123 1.00 95.31 186 LEU A CA 1
ATOM 1497 C C . LEU A 1 186 ? -17.871 -0.631 -0.798 1.00 95.31 186 LEU A C 1
ATOM 1499 O O . LEU A 1 186 ? -18.986 -0.107 -0.719 1.00 95.31 186 LEU A O 1
ATOM 1503 N N . GLY A 1 187 ? -17.042 -0.725 0.243 1.00 93.12 187 GLY A N 1
ATOM 1504 C CA . GLY A 1 187 ? -17.379 -0.292 1.587 1.00 93.12 187 GLY A CA 1
ATOM 1505 C C . GLY A 1 187 ? -18.494 -1.126 2.222 1.00 93.12 187 GLY A C 1
ATOM 1506 O O . GLY A 1 187 ? -18.861 -2.211 1.770 1.00 93.12 187 GLY A O 1
ATOM 1507 N N . ILE A 1 188 ? -19.038 -0.612 3.325 1.00 93.38 188 ILE A N 1
ATOM 1508 C CA . ILE A 1 188 ? -20.105 -1.267 4.087 1.00 93.38 188 ILE A CA 1
ATOM 1509 C C . ILE A 1 188 ? -21.288 -0.308 4.179 1.00 93.38 188 ILE A C 1
ATOM 1511 O O . ILE A 1 188 ? -21.146 0.834 4.618 1.00 93.38 188 ILE A O 1
ATOM 1515 N N . ASN A 1 189 ? -22.473 -0.777 3.786 1.00 94.00 189 ASN A N 1
ATOM 1516 C CA . ASN A 1 189 ? -23.698 -0.010 3.961 1.00 94.00 189 ASN A CA 1
ATOM 1517 C C . ASN A 1 189 ? -24.105 0.001 5.441 1.00 94.00 189 ASN A C 1
ATOM 1519 O O . ASN A 1 189 ? -24.222 -1.056 6.064 1.00 94.00 189 ASN A O 1
ATOM 1523 N N . VAL A 1 190 ? -24.326 1.194 5.994 1.00 92.94 190 VAL A N 1
ATOM 1524 C CA . VAL A 1 190 ? -24.720 1.378 7.394 1.00 92.94 190 VAL A CA 1
ATOM 1525 C C . VAL A 1 190 ? -26.079 2.065 7.493 1.00 92.94 190 VAL A C 1
ATOM 1527 O O . VAL A 1 190 ? -26.334 3.070 6.828 1.00 92.94 190 VAL A O 1
ATOM 1530 N N . ASP A 1 191 ? -26.946 1.545 8.364 1.00 96.06 191 ASP A N 1
ATOM 1531 C CA . ASP A 1 191 ? -28.213 2.193 8.698 1.00 96.06 191 ASP A CA 1
ATOM 1532 C C . ASP A 1 191 ? -27.972 3.268 9.760 1.00 96.06 191 ASP A C 1
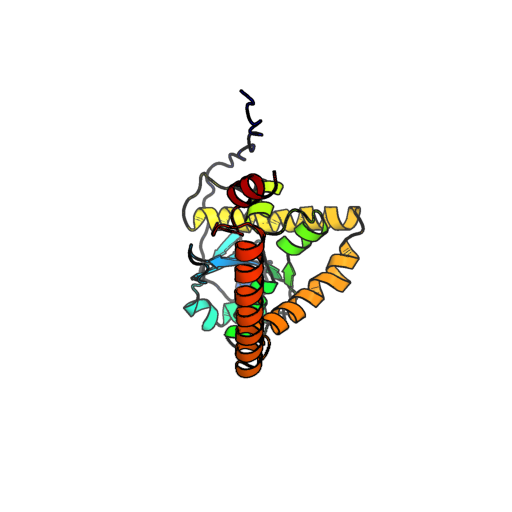ATOM 1534 O O . ASP A 1 191 ? -27.758 2.986 10.944 1.00 96.06 191 ASP A O 1
ATOM 1538 N N . ARG A 1 192 ? -28.019 4.524 9.319 1.00 96.06 192 ARG A N 1
ATOM 1539 C CA . ARG A 1 192 ? -27.818 5.679 10.190 1.00 96.06 192 ARG A CA 1
ATOM 1540 C C . ARG A 1 192 ? -28.839 5.748 11.325 1.00 96.06 192 ARG A C 1
ATOM 1542 O O . ARG A 1 192 ? -28.462 6.127 12.425 1.00 96.06 192 ARG A O 1
ATOM 1549 N N . SER A 1 193 ? -30.092 5.360 11.089 1.00 96.44 193 SER A N 1
ATOM 1550 C CA . SER A 1 193 ? -31.134 5.428 12.120 1.00 96.44 193 SER A CA 1
ATOM 1551 C C . SER A 1 193 ? -30.853 4.459 13.267 1.00 96.44 193 SER A C 1
ATOM 1553 O O . SER A 1 193 ? -30.965 4.828 14.431 1.00 96.44 193 SER A O 1
ATOM 1555 N N . ILE A 1 194 ? -30.378 3.252 12.947 1.00 96.00 194 ILE A N 1
ATOM 1556 C CA . ILE A 1 194 ? -29.958 2.274 13.953 1.00 96.00 194 ILE A CA 1
ATOM 1557 C C . ILE A 1 194 ? -28.745 2.795 14.731 1.00 96.00 194 ILE A C 1
ATOM 1559 O O . ILE A 1 194 ? -28.688 2.638 15.952 1.00 96.00 194 ILE A O 1
ATOM 1563 N N . LEU A 1 195 ? -27.779 3.421 14.053 1.00 96.88 195 LEU A N 1
ATOM 1564 C CA . LEU A 1 195 ? -26.615 4.008 14.721 1.00 96.88 195 LEU A CA 1
ATOM 1565 C C . LEU A 1 195 ? -27.004 5.161 15.655 1.00 96.88 195 LEU A C 1
ATOM 1567 O O . LEU A 1 195 ? -26.496 5.215 16.775 1.00 96.88 195 LEU A O 1
ATOM 1571 N N . ASP A 1 196 ? -27.926 6.029 15.238 1.00 97.19 196 ASP A N 1
ATOM 1572 C CA . ASP A 1 196 ? -28.436 7.133 16.054 1.00 97.19 196 ASP A CA 1
ATOM 1573 C C . ASP A 1 196 ? -29.195 6.599 17.288 1.00 97.19 196 ASP A C 1
ATOM 1575 O O . ASP A 1 196 ? -28.935 7.036 18.412 1.00 97.19 196 ASP A O 1
ATOM 1579 N N . ASP A 1 197 ? -30.030 5.568 17.120 1.00 97.44 197 ASP A N 1
ATOM 1580 C CA . ASP A 1 197 ? -30.723 4.876 18.216 1.00 97.44 197 ASP A CA 1
ATOM 1581 C C . ASP A 1 197 ? -29.746 4.248 19.224 1.00 97.44 197 ASP A C 1
ATOM 1583 O O . ASP A 1 197 ? -29.954 4.293 20.443 1.00 97.44 197 ASP A O 1
ATOM 1587 N N . VAL A 1 198 ? -28.685 3.602 18.728 1.00 97.12 198 VAL A N 1
ATOM 1588 C CA . VAL A 1 198 ? -27.636 3.013 19.571 1.00 97.12 198 VAL A CA 1
ATOM 1589 C C . VAL A 1 198 ? -26.867 4.111 20.297 1.00 97.12 198 VAL A C 1
ATOM 1591 O O . VAL A 1 198 ? -26.592 3.960 21.492 1.00 97.12 198 VAL A O 1
ATOM 1594 N N . ALA A 1 199 ? -26.555 5.217 19.621 1.00 97.44 199 ALA A N 1
ATOM 1595 C CA . ALA A 1 199 ? -25.878 6.361 20.214 1.00 97.44 199 ALA A CA 1
ATOM 1596 C C . ALA A 1 199 ? -26.717 6.983 21.339 1.00 97.44 199 ALA A C 1
ATOM 1598 O O . ALA A 1 199 ? -26.197 7.194 22.435 1.00 97.44 199 ALA A O 1
ATOM 1599 N N . GLU A 1 200 ? -28.018 7.194 21.123 1.00 97.56 200 GLU A N 1
ATOM 1600 C CA . GLU A 1 200 ? -28.920 7.747 22.135 1.00 97.56 200 GLU A CA 1
ATOM 1601 C C . GLU A 1 200 ? -29.054 6.813 23.344 1.00 97.56 200 GLU A C 1
ATOM 1603 O O . GLU A 1 200 ? -28.823 7.230 24.481 1.00 97.56 200 GLU A O 1
ATOM 1608 N N . LYS A 1 201 ? -29.321 5.518 23.119 1.00 97.31 201 LYS A N 1
ATOM 1609 C CA . LYS A 1 201 ? -29.411 4.522 24.205 1.00 97.31 201 LYS A CA 1
ATOM 1610 C C . LYS A 1 201 ? -28.112 4.416 24.998 1.00 97.31 201 LYS A C 1
ATOM 1612 O O . LYS A 1 201 ? -28.150 4.211 26.212 1.00 97.31 201 LYS A O 1
ATOM 1617 N N . THR A 1 202 ? -26.968 4.517 24.325 1.00 97.56 202 THR A N 1
ATOM 1618 C CA . THR A 1 202 ? -25.652 4.485 24.971 1.00 97.56 202 THR A CA 1
ATOM 1619 C C . THR A 1 202 ? -25.428 5.751 25.787 1.00 97.56 202 THR A C 1
ATOM 1621 O O . THR A 1 202 ? -25.043 5.651 26.949 1.00 97.56 202 THR A O 1
ATOM 1624 N N . LYS A 1 203 ? -25.767 6.923 25.241 1.00 97.75 203 LYS A N 1
ATOM 1625 C CA . LYS A 1 203 ? -25.681 8.204 25.946 1.00 97.75 203 LYS A CA 1
ATOM 1626 C C . LYS A 1 203 ? -26.545 8.221 27.204 1.00 97.75 203 LYS A C 1
ATOM 1628 O O . LYS A 1 203 ? -26.025 8.488 28.278 1.00 97.75 203 LYS A O 1
ATOM 1633 N N . SER A 1 204 ? -27.817 7.825 27.121 1.00 97.19 204 SER A N 1
ATOM 1634 C CA . SER A 1 204 ? -28.692 7.777 28.303 1.00 97.19 204 SER A CA 1
ATOM 1635 C C . SER A 1 204 ? -28.174 6.828 29.389 1.00 97.19 204 SER A C 1
ATOM 1637 O O . SER A 1 204 ? -28.339 7.095 30.579 1.00 97.19 204 SER A O 1
ATOM 1639 N N . LYS A 1 205 ? -27.542 5.710 29.004 1.00 97.81 205 LYS A N 1
ATOM 1640 C CA . LYS A 1 205 ? -26.891 4.803 29.962 1.00 97.81 205 LYS A CA 1
ATOM 1641 C C . LYS A 1 205 ? -25.665 5.449 30.603 1.00 97.81 205 LYS A C 1
ATOM 1643 O O . LYS A 1 205 ? -25.522 5.337 31.816 1.00 97.81 205 LYS A O 1
ATOM 1648 N N . ILE A 1 206 ? -24.816 6.109 29.812 1.00 97.50 206 ILE A N 1
ATOM 1649 C CA . ILE A 1 206 ? -23.639 6.835 30.305 1.00 97.50 206 ILE A CA 1
ATOM 1650 C C . ILE A 1 206 ? -24.067 7.920 31.291 1.00 97.50 206 ILE A C 1
ATOM 1652 O O . ILE A 1 206 ? -23.538 7.949 32.396 1.00 97.50 206 ILE A O 1
ATOM 1656 N N . ASP A 1 207 ? -25.055 8.745 30.947 1.00 96.81 207 ASP A N 1
ATOM 1657 C CA . ASP A 1 207 ? -25.534 9.835 31.805 1.00 96.81 207 ASP A CA 1
ATOM 1658 C C . ASP A 1 207 ? -26.074 9.294 33.138 1.00 96.81 207 ASP A C 1
ATOM 1660 O O . ASP A 1 207 ? -25.701 9.766 34.212 1.00 96.81 207 ASP A O 1
ATOM 1664 N N . ARG A 1 208 ? -26.888 8.229 33.091 1.00 97.69 208 ARG A N 1
ATOM 1665 C CA . ARG A 1 208 ? -27.414 7.580 34.302 1.00 97.69 208 ARG A CA 1
ATOM 1666 C C . ARG A 1 208 ? -26.303 7.006 35.183 1.00 97.69 208 ARG A C 1
ATOM 1668 O O . ARG A 1 208 ? -26.367 7.142 36.401 1.00 97.69 208 ARG A O 1
ATOM 1675 N N . LEU A 1 209 ? -25.335 6.309 34.589 1.00 97.56 209 LEU A N 1
ATOM 1676 C CA . LEU A 1 209 ? -24.224 5.713 35.334 1.00 97.56 209 LEU A CA 1
ATOM 1677 C C . LEU A 1 209 ? -23.289 6.785 35.897 1.00 97.56 209 LEU A C 1
ATOM 1679 O O . LEU A 1 209 ? -22.808 6.632 37.011 1.00 97.56 209 LEU A O 1
ATOM 1683 N N . THR A 1 210 ? -23.079 7.872 35.159 1.00 96.50 210 THR A N 1
ATOM 1684 C CA . THR A 1 210 ? -22.279 9.024 35.586 1.00 96.50 210 THR A CA 1
ATOM 1685 C C . THR A 1 210 ? -22.894 9.669 36.821 1.00 96.50 210 THR A C 1
ATOM 1687 O O . THR A 1 210 ? -22.196 9.858 37.811 1.00 96.50 210 THR A O 1
ATOM 1690 N N . GLN A 1 211 ? -24.211 9.907 36.810 1.00 96.44 211 GLN A N 1
ATOM 1691 C CA . GLN A 1 211 ? -24.900 10.440 37.984 1.00 96.44 211 GLN A CA 1
ATOM 1692 C C . GLN A 1 211 ? -24.801 9.488 39.178 1.00 96.44 211 GLN A C 1
ATOM 1694 O O . GLN A 1 211 ? -24.494 9.929 40.276 1.00 96.44 211 GLN A O 1
ATOM 1699 N N . LEU A 1 212 ? -24.988 8.182 38.959 1.00 96.81 212 LEU A N 1
ATOM 1700 C CA . LEU A 1 212 ? -24.842 7.192 40.027 1.00 96.81 212 LEU A CA 1
ATOM 1701 C C . LEU A 1 212 ? -23.426 7.202 40.624 1.00 96.81 212 LEU A C 1
ATOM 1703 O O . LEU A 1 212 ? -23.278 7.096 41.832 1.00 96.81 212 LEU A O 1
ATOM 1707 N N . ILE A 1 213 ? -22.389 7.352 39.796 1.00 95.56 213 ILE A N 1
ATOM 1708 C CA . ILE A 1 213 ? -21.003 7.463 40.268 1.00 95.56 213 ILE A CA 1
ATOM 1709 C C . ILE A 1 213 ? -20.822 8.719 41.124 1.00 95.56 213 ILE A C 1
ATOM 1711 O O . ILE A 1 213 ? -20.223 8.623 42.189 1.00 95.56 213 ILE A O 1
ATOM 1715 N N . TYR A 1 214 ? -21.348 9.871 40.699 1.00 95.94 214 TYR A N 1
ATOM 1716 C CA . TYR A 1 214 ? -21.265 11.109 41.481 1.00 95.94 214 TYR A CA 1
ATOM 1717 C C . TYR A 1 214 ? -22.040 11.024 42.796 1.00 95.94 214 TYR A C 1
ATOM 1719 O O . TYR A 1 214 ? -21.548 11.482 43.824 1.00 95.94 214 TYR A O 1
ATOM 1727 N N . ASP A 1 215 ? -23.215 10.395 42.785 1.00 95.06 215 ASP A N 1
ATOM 1728 C CA . ASP A 1 215 ? -24.039 10.211 43.979 1.00 95.06 215 ASP A CA 1
ATOM 1729 C C . ASP A 1 215 ? -23.339 9.303 45.008 1.00 95.06 215 ASP A C 1
ATOM 1731 O O . ASP A 1 215 ? -23.350 9.603 46.201 1.00 95.06 215 ASP A O 1
ATOM 1735 N N . GLU A 1 216 ? -22.696 8.219 44.556 1.00 93.88 216 GLU A N 1
ATOM 1736 C CA . GLU A 1 216 ? -21.947 7.294 45.421 1.00 93.88 216 GLU A CA 1
ATOM 1737 C C . GLU A 1 216 ? -20.600 7.880 45.886 1.00 93.88 216 GLU A C 1
ATOM 1739 O O . GLU A 1 216 ? -20.170 7.616 47.008 1.00 93.88 216 GLU A O 1
ATOM 1744 N N . ALA A 1 217 ? -19.937 8.690 45.053 1.00 93.25 217 ALA A N 1
ATOM 1745 C CA . ALA A 1 217 ? -18.693 9.385 45.399 1.00 93.25 217 ALA A CA 1
ATOM 1746 C C . ALA A 1 217 ? -18.918 10.607 46.307 1.00 93.25 217 ALA A C 1
ATOM 1748 O O . ALA A 1 217 ? -18.015 11.018 47.033 1.00 93.25 217 ALA A O 1
ATOM 1749 N N . GLY A 1 218 ? -20.113 11.201 46.265 1.00 92.88 218 GLY A N 1
ATOM 1750 C CA . GLY A 1 218 ? -20.461 12.419 46.997 1.00 92.88 218 GLY A CA 1
ATOM 1751 C C . GLY A 1 218 ? -19.942 13.718 46.367 1.00 92.88 218 GLY A C 1
ATOM 1752 O O . GLY A 1 218 ? -20.171 14.792 46.925 1.00 92.88 218 GLY A O 1
ATOM 1753 N N . GLU A 1 219 ? -19.276 13.645 45.214 1.00 90.81 219 GLU A N 1
ATOM 1754 C CA . GLU A 1 219 ? -18.798 14.796 44.450 1.00 90.81 219 GLU A CA 1
ATOM 1755 C C . GLU A 1 219 ? -18.739 14.504 42.946 1.00 90.81 219 GLU A C 1
ATOM 1757 O O . GLU A 1 219 ? -18.638 13.355 42.506 1.00 90.81 219 GLU A O 1
ATOM 1762 N N . GLU A 1 220 ? -18.785 15.567 42.144 1.00 94.88 220 GLU A N 1
ATOM 1763 C CA . GLU A 1 220 ? -18.537 15.470 40.710 1.00 94.88 220 GLU A CA 1
ATOM 1764 C C . GLU A 1 220 ? -17.035 15.543 40.424 1.00 94.88 220 GLU A C 1
ATOM 1766 O O . GLU A 1 220 ? -16.332 16.436 40.900 1.00 94.88 220 GLU A O 1
ATOM 1771 N N . PHE A 1 221 ? -16.552 14.642 39.574 1.00 94.56 221 PHE A N 1
ATOM 1772 C CA . PHE A 1 221 ? -15.171 14.626 39.103 1.00 94.56 221 PHE A CA 1
ATOM 1773 C C . PHE A 1 221 ? -15.107 14.100 37.666 1.00 94.56 221 PHE A C 1
ATOM 1775 O O . PHE A 1 221 ? -16.051 13.513 37.143 1.00 94.56 221 PHE A O 1
ATOM 1782 N N . ASN A 1 222 ? -13.981 14.287 36.986 1.00 94.31 222 ASN A N 1
ATOM 1783 C CA . ASN A 1 222 ? -13.798 13.733 35.653 1.00 94.31 222 ASN A CA 1
ATOM 1784 C C . ASN A 1 222 ? -13.524 12.225 35.737 1.00 94.31 222 ASN A C 1
ATOM 1786 O O . ASN A 1 222 ? -12.381 11.807 35.926 1.00 94.31 222 ASN A O 1
ATOM 1790 N N . ILE A 1 223 ? -14.564 11.419 35.515 1.00 94.44 223 ILE A N 1
ATOM 1791 C CA . ILE A 1 223 ? -14.501 9.947 35.514 1.00 94.44 223 ILE A CA 1
ATOM 1792 C C . ILE A 1 223 ? -13.460 9.418 34.512 1.00 94.44 223 ILE A C 1
ATOM 1794 O O . ILE A 1 223 ? -12.809 8.407 34.765 1.00 94.44 223 ILE A O 1
ATOM 1798 N N . ASN A 1 224 ? -13.233 10.128 33.401 1.00 94.19 224 ASN A N 1
ATOM 1799 C CA . ASN A 1 224 ? -12.242 9.748 32.389 1.00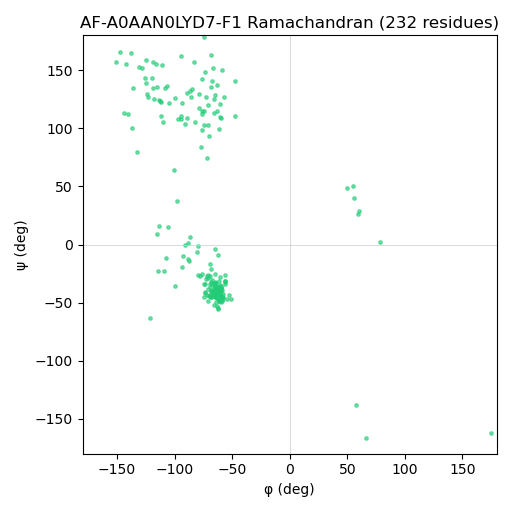 94.19 224 ASN A CA 1
ATOM 1800 C C . ASN A 1 224 ? -10.800 10.125 32.773 1.00 94.19 224 ASN A C 1
ATOM 1802 O O . ASN A 1 224 ? -9.880 9.860 32.001 1.00 94.19 224 ASN A O 1
ATOM 1806 N N . SER A 1 225 ? -10.578 10.765 33.925 1.00 95.75 225 SER A N 1
ATOM 1807 C CA . SER A 1 225 ? -9.251 11.108 34.436 1.00 95.75 225 SER A CA 1
ATOM 1808 C C . SER A 1 225 ? -8.789 10.052 35.442 1.00 95.75 225 SER A C 1
ATOM 1810 O O . SER A 1 225 ? -9.268 10.057 36.580 1.00 95.75 225 SER A O 1
ATOM 1812 N N . PRO A 1 226 ? -7.805 9.192 35.097 1.00 94.56 226 PRO A N 1
ATOM 1813 C CA . PRO A 1 226 ? -7.300 8.172 36.018 1.00 94.56 226 PRO A CA 1
ATOM 1814 C C . PRO A 1 226 ? -6.807 8.762 37.340 1.00 94.56 226 PRO A C 1
ATOM 1816 O O . PRO A 1 226 ? -6.934 8.132 38.384 1.00 94.56 226 PRO A O 1
ATOM 1819 N N . LYS A 1 227 ? -6.275 9.991 37.307 1.00 94.94 227 LYS A N 1
ATOM 1820 C CA . LYS A 1 227 ? -5.810 10.695 38.502 1.00 94.94 227 LYS A CA 1
ATOM 1821 C C . LYS A 1 227 ? -6.966 11.031 39.449 1.00 94.94 227 LYS A C 1
ATOM 1823 O O . LYS A 1 227 ? -6.887 10.683 40.617 1.00 94.94 227 LYS A O 1
ATOM 1828 N N . GLN A 1 228 ? -8.022 11.672 38.944 1.00 92.00 228 GLN A N 1
ATOM 1829 C CA . GLN A 1 228 ? -9.157 12.081 39.783 1.00 92.00 228 GLN A CA 1
ATOM 1830 C C . GLN A 1 228 ? -9.946 10.868 40.277 1.00 92.00 228 GLN A C 1
ATOM 1832 O O . GLN A 1 228 ? -10.288 10.798 41.448 1.00 92.00 228 GLN A O 1
ATOM 1837 N N . LEU A 1 229 ? -10.136 9.859 39.420 1.00 91.38 229 LEU A N 1
ATOM 1838 C CA . LEU A 1 229 ? -10.751 8.600 39.833 1.00 91.38 229 LEU A CA 1
ATOM 1839 C C . LEU A 1 229 ? -9.956 7.917 40.961 1.00 91.38 229 LEU A C 1
ATOM 1841 O O . LEU A 1 229 ? -10.549 7.377 41.887 1.00 91.38 229 LEU A O 1
ATOM 1845 N N . SER A 1 230 ? -8.620 7.967 40.910 1.00 90.38 230 SER A N 1
ATOM 1846 C CA . SER A 1 230 ? -7.769 7.407 41.969 1.00 90.38 230 SER A CA 1
ATOM 1847 C C . SER A 1 230 ? -7.873 8.178 43.284 1.00 90.38 230 SER A C 1
ATOM 1849 O O . SER A 1 230 ? -7.733 7.571 44.333 1.00 90.38 230 SER A O 1
ATOM 1851 N N . GLU A 1 231 ? -8.093 9.493 43.244 1.00 90.88 231 GLU A N 1
ATOM 1852 C CA . GLU A 1 231 ? -8.259 10.325 44.446 1.00 90.88 231 GLU A CA 1
ATOM 1853 C C . GLU A 1 231 ? -9.583 10.021 45.173 1.00 90.88 231 GLU A C 1
ATOM 1855 O O . GLU A 1 231 ? -9.609 10.036 46.399 1.00 90.88 231 GLU A O 1
ATOM 1860 N N . VAL A 1 232 ? -10.643 9.677 44.430 1.00 89.62 232 VAL A N 1
ATOM 1861 C CA . VAL A 1 232 ? -11.987 9.366 44.962 1.00 89.62 232 VAL A CA 1
ATOM 1862 C C . VAL A 1 232 ? -12.103 7.941 45.532 1.00 89.62 232 VAL A C 1
ATOM 1864 O O . VAL A 1 232 ? -12.933 7.685 46.398 1.00 89.62 232 VAL A O 1
ATOM 1867 N N . LEU A 1 233 ? -11.292 6.989 45.057 1.00 87.25 233 LEU A N 1
ATOM 1868 C CA . LEU A 1 233 ? -11.371 5.567 45.442 1.00 87.25 233 LEU A CA 1
ATOM 1869 C C . LEU A 1 233 ? -10.538 5.179 46.685 1.00 87.25 233 LEU A C 1
ATOM 1871 O O . LEU A 1 233 ? -10.490 3.993 47.024 1.00 87.25 233 LEU A O 1
ATOM 1875 N N . VAL A 1 234 ? -9.849 6.134 47.317 1.00 72.12 234 VAL A N 1
ATOM 1876 C CA . VAL A 1 234 ? -8.955 5.929 48.481 1.00 72.12 234 VAL A CA 1
ATOM 1877 C C . VAL A 1 234 ? -9.707 6.116 49.792 1.00 72.12 234 VAL A C 1
ATOM 1879 O O . VAL A 1 234 ? -9.512 5.260 50.686 1.00 72.12 234 VAL A O 1
#

Mean predicted aligned error: 7.32 Å

Solvent-accessible surface area (backbone atoms only — not comparable to full-atom values): 13614 Å² total; per-residue (Å²): 140,81,81,79,82,76,80,76,76,79,73,79,82,67,73,88,75,88,80,46,75,47,81,88,50,74,74,57,64,80,41,54,39,35,39,38,81,38,60,49,101,80,76,45,77,52,28,35,42,37,38,34,66,78,80,61,33,33,33,70,45,37,45,73,44,57,77,69,37,66,54,59,48,43,47,34,51,28,84,59,60,36,37,21,51,52,46,43,63,52,49,38,55,23,64,78,67,77,48,72,72,62,29,49,70,45,38,46,45,59,54,45,19,74,74,38,74,82,32,78,47,73,66,45,45,28,62,76,67,67,54,68,56,82,93,42,64,73,67,58,24,54,50,56,39,54,56,47,51,57,57,45,40,58,57,49,50,54,50,28,54,75,69,68,41,45,62,52,44,67,75,47,52,57,64,42,37,57,58,51,27,50,49,64,70,72,55,78,92,74,65,63,66,60,51,51,53,50,49,50,57,49,47,56,50,50,53,54,51,48,50,50,50,27,65,76,68,72,49,87,73,57,78,90,34,71,68,55,46,55,67,74,75,110

Radius of gyration: 24.81 Å; Cα contacts (8 Å, |Δi|>4): 277; chains: 1; bounding box: 59×37×74 Å

Sequence (234 aa):
MNSLITEDVEIIDTGKEDFKMADLEESWLADDVTLMLDYDKKDVLQGITIYNANAVTFAYPTLPEMILDSVFHGLLGREKQLFAVSSKALYRFALEHDIAIQAGIEDILLLAFIINPSVTTFEKLKDEYNAWYLNYEGLEQTFAIIKRMHTLYSELKEKAMKDELIAIYDDIELPLVMVLAECEFLGINVDRSILDDVAEKTKSKIDRLTQLIYDEAGEEFNINSPKQLSEVLV

pLDDT: mean 91.59, std 13.58, range [30.77, 98.44]

Secondary structure (DSSP, 8-state):
--------------------B----GGGGGS-EEEEEEE-TTS-EEEEEEEETTTTEEE--BHHHHHH-HHHHHHHTSSS-EEES-HHHHHHHHHHTT----S-EEEHHHHHHHH-TT--SHHHHHHHTT---TT--THHHHHHHHHHHHHHHHHHHHHHHHTT-HHHIIIIIHHHHHHHHHHHHH-----HHHHHHHHHHHHHHHHHHHHHHHHHHTS---TT-HHHHHHHT-

Foldseek 3Di:
DDDDPPPPLPQPPPDQDDAAEDDQDLVLLPFAKEKEFDADPVRHTFWIWIAGPVVRHIYTQTLVCCLPPPSNLSNQQHQEAYEYCAVLVVLLSCVVRVRDGPHHYHHLQVLVCLLPVVSPDPVSVCVVVVLQPPVDDDVSSVSSNRVVSVVSSVVSCVSCVVVVNVCCRPVPVSVVSNVVSVCVNVDDDDDVVVVVVVVVVVVVVVVVVQVVVCVVLVHHDDPPDPVRVVVSVD

Nearest PDB structures (foldseek):
  6vdd-assembly1_A  TM=8.227E-01  e=1.515E-06  Mycolicibacterium smegmatis
  5c0x-assembly1_K  TM=5.754E-01  e=8.025E-04  Saccharomyces cerevisiae S288C
  2hbm-assembly1_A  TM=6.570E-01  e=8.067E-03  Saccharomyces cerevisiae
  5c0y-assembly2_B  TM=6.573E-01  e=1.458E-02  Saccharomyces cerevisiae S288C
  5c0w-assembly1_K  TM=6.614E-01  e=2.795E-02  Saccharomyces cerevisiae S288C